Protein AF-A0A2N2EA02-F1 (afdb_monomer)

Structure (mmCIF, N/CA/C/O backbone):
data_AF-A0A2N2EA02-F1
#
_entry.id   AF-A0A2N2EA02-F1
#
loop_
_atom_site.group_PDB
_atom_site.id
_atom_site.type_symbol
_atom_site.label_atom_id
_atom_site.label_alt_id
_atom_site.label_comp_id
_atom_site.label_asym_id
_atom_site.label_entity_id
_atom_site.label_seq_id
_atom_site.pdbx_PDB_ins_code
_atom_site.Cartn_x
_atom_site.Cartn_y
_atom_site.Cartn_z
_atom_site.occupancy
_atom_site.B_iso_or_equiv
_atom_site.auth_seq_id
_atom_site.auth_comp_id
_atom_site.auth_asym_id
_atom_site.auth_atom_id
_atom_site.pdbx_PDB_model_num
ATOM 1 N N . MET A 1 1 ? 30.306 40.893 -86.256 1.00 45.47 1 MET A N 1
ATOM 2 C CA . MET A 1 1 ? 29.457 40.661 -85.065 1.00 45.47 1 MET A CA 1
ATOM 3 C C . MET A 1 1 ? 28.947 39.222 -85.078 1.00 45.47 1 MET A C 1
ATOM 5 O O . MET A 1 1 ? 28.082 38.905 -85.879 1.00 45.47 1 MET A O 1
ATOM 9 N N . LYS A 1 2 ? 29.515 38.332 -84.254 1.00 40.25 2 LYS A N 1
ATOM 10 C CA . LYS A 1 2 ? 29.007 36.965 -84.037 1.00 40.25 2 LYS A CA 1
ATOM 11 C C . LYS A 1 2 ? 28.815 36.741 -82.532 1.00 40.25 2 LYS A C 1
ATOM 13 O O . LYS A 1 2 ? 29.769 36.580 -81.786 1.00 40.25 2 LYS A O 1
ATOM 18 N N . ASN A 1 3 ? 27.547 36.831 -82.144 1.00 41.41 3 ASN A N 1
ATOM 19 C CA . ASN A 1 3 ? 26.844 36.401 -80.934 1.00 41.41 3 ASN A CA 1
ATOM 20 C C . ASN A 1 3 ? 27.638 35.735 -79.790 1.00 41.41 3 ASN A C 1
ATOM 22 O O . ASN A 1 3 ? 27.884 34.530 -79.789 1.00 41.41 3 ASN A O 1
ATOM 26 N N . PHE A 1 4 ? 27.832 36.502 -78.714 1.00 45.66 4 PHE A N 1
ATOM 27 C CA . PHE A 1 4 ? 28.130 36.042 -77.351 1.00 45.66 4 PHE A CA 1
ATOM 28 C C . PHE A 1 4 ? 26.835 35.577 -76.637 1.00 45.66 4 PHE A C 1
ATOM 30 O O . PHE A 1 4 ? 26.412 36.149 -75.641 1.00 45.66 4 PHE A O 1
ATOM 37 N N . VAL A 1 5 ? 26.142 34.556 -77.158 1.00 49.91 5 VAL A N 1
ATOM 38 C CA . VAL A 1 5 ? 24.868 34.062 -76.563 1.00 49.91 5 VAL A CA 1
ATOM 39 C C . VAL A 1 5 ? 25.002 32.662 -75.935 1.00 49.91 5 VAL A C 1
ATOM 41 O O . VAL A 1 5 ? 24.128 32.203 -75.204 1.00 49.91 5 VAL A O 1
ATOM 44 N N . PHE A 1 6 ? 26.144 31.987 -76.095 1.00 45.53 6 PHE A N 1
ATOM 45 C CA . PHE A 1 6 ? 26.315 30.596 -75.642 1.00 45.53 6 PHE A CA 1
ATOM 46 C C . PHE A 1 6 ? 26.719 30.396 -74.164 1.00 45.53 6 PHE A C 1
ATOM 48 O O . PHE A 1 6 ? 26.762 29.255 -73.699 1.00 45.53 6 PHE A O 1
ATOM 55 N N . SER A 1 7 ? 26.968 31.465 -73.399 1.00 51.38 7 SER A N 1
ATOM 56 C CA . SER A 1 7 ? 27.458 31.377 -72.007 1.00 51.38 7 SER A CA 1
ATOM 57 C C . SER A 1 7 ? 26.339 31.348 -70.945 1.00 51.38 7 SER A C 1
ATOM 59 O O . SER A 1 7 ? 26.391 30.573 -69.989 1.00 51.38 7 SER A O 1
ATOM 61 N N . SER A 1 8 ? 25.253 32.102 -71.151 1.00 53.22 8 SER A N 1
ATOM 62 C CA . SER A 1 8 ? 24.168 32.265 -70.163 1.00 53.22 8 SER A CA 1
ATOM 63 C C . SER A 1 8 ? 23.381 30.971 -69.892 1.00 53.22 8 SER A C 1
ATOM 65 O O . SER A 1 8 ? 23.097 30.632 -68.742 1.00 53.22 8 SER A O 1
ATOM 67 N N . ASN A 1 9 ? 23.094 30.177 -70.931 1.00 56.31 9 ASN A N 1
ATOM 68 C CA . ASN A 1 9 ? 22.285 28.959 -70.796 1.00 56.31 9 ASN A CA 1
ATOM 69 C C . ASN A 1 9 ? 23.022 27.798 -70.109 1.00 56.31 9 ASN A C 1
ATOM 71 O O . ASN A 1 9 ? 22.383 26.995 -69.429 1.00 56.31 9 ASN A O 1
ATOM 75 N N . LYS A 1 10 ? 24.352 27.696 -70.247 1.00 55.25 10 LYS A N 1
ATOM 76 C CA . LYS A 1 10 ? 25.149 26.670 -69.548 1.00 55.25 10 LYS A CA 1
ATOM 77 C C . LYS A 1 10 ? 25.294 26.999 -68.063 1.00 55.25 10 LYS A C 1
ATOM 79 O O . LYS A 1 10 ? 25.115 26.108 -67.236 1.00 55.25 10 LYS A O 1
ATOM 84 N N . ILE A 1 11 ? 25.516 28.272 -67.732 1.00 57.50 11 ILE A N 1
ATOM 85 C CA . ILE A 1 11 ? 25.584 28.759 -66.349 1.00 57.50 11 ILE A CA 1
ATOM 86 C C . ILE A 1 11 ? 24.215 28.603 -65.665 1.00 57.50 11 ILE A C 1
ATOM 88 O O . ILE A 1 11 ? 24.139 27.982 -64.607 1.00 57.50 11 ILE A O 1
ATOM 92 N N . LYS A 1 12 ? 23.110 29.025 -66.303 1.00 59.06 12 LYS A N 1
ATOM 93 C CA . LYS A 1 12 ? 21.744 28.794 -65.787 1.00 59.06 12 LYS A CA 1
ATOM 94 C C . LYS A 1 12 ? 21.422 27.309 -65.597 1.00 59.06 12 LYS A C 1
ATOM 96 O O . LYS A 1 12 ? 20.859 26.944 -64.571 1.00 59.06 12 LYS A O 1
ATOM 101 N N . LYS A 1 13 ? 21.811 26.429 -66.532 1.00 62.00 13 LYS A N 1
ATOM 102 C CA . LYS A 1 13 ? 21.649 24.969 -66.373 1.00 62.00 13 LYS A CA 1
ATOM 103 C C . LYS A 1 13 ? 22.483 24.412 -65.217 1.00 62.00 13 LYS A C 1
ATOM 105 O O . LYS A 1 13 ? 22.006 23.522 -64.523 1.00 62.00 13 LYS A O 1
ATOM 110 N N . PHE A 1 14 ? 23.692 24.924 -64.989 1.00 59.97 14 PHE A N 1
ATOM 111 C CA . PHE A 1 14 ? 24.546 24.514 -63.871 1.00 59.97 14 PHE A CA 1
ATOM 112 C C . PHE A 1 14 ? 23.974 24.959 -62.516 1.00 59.97 14 PHE A C 1
ATOM 114 O O . PHE A 1 14 ? 23.879 24.142 -61.601 1.00 59.97 14 PHE A O 1
ATOM 121 N N . PHE A 1 15 ? 23.503 26.206 -62.407 1.00 61.19 15 PHE A N 1
ATOM 122 C CA . PHE A 1 15 ? 22.811 26.699 -61.212 1.00 61.19 15 PHE A CA 1
ATOM 123 C C . PHE A 1 15 ? 21.480 25.975 -60.970 1.00 61.19 15 PHE A C 1
ATOM 125 O O . PHE A 1 15 ? 21.205 25.603 -59.834 1.00 61.19 15 PHE A O 1
ATOM 132 N N . ASN A 1 16 ? 20.699 25.674 -62.015 1.00 71.50 16 ASN A N 1
ATOM 133 C CA . ASN A 1 16 ? 19.487 24.860 -61.883 1.00 71.50 16 ASN A CA 1
ATOM 134 C C . ASN A 1 16 ? 19.800 23.424 -61.446 1.00 71.50 16 ASN A C 1
ATOM 136 O O . ASN A 1 16 ? 19.112 22.909 -60.576 1.00 71.50 16 ASN A O 1
ATOM 140 N N . LYS A 1 17 ? 20.855 22.786 -61.973 1.00 73.25 17 LYS A N 1
ATOM 141 C CA . LYS A 1 17 ? 21.279 21.446 -61.528 1.00 73.25 17 LYS A CA 1
ATOM 142 C C . LYS A 1 17 ? 21.733 21.439 -60.068 1.00 73.25 17 LYS A C 1
ATOM 144 O O . LYS A 1 17 ? 21.299 20.572 -59.319 1.00 73.25 17 LYS A O 1
ATOM 149 N N . LYS A 1 18 ? 22.545 22.415 -59.642 1.00 76.94 18 LYS A N 1
ATOM 150 C CA . LYS A 1 18 ? 22.934 22.569 -58.229 1.00 76.94 18 LYS A CA 1
ATOM 151 C C . LYS A 1 18 ? 21.726 22.833 -57.331 1.00 76.94 18 LYS A C 1
ATOM 153 O O . LYS A 1 18 ? 21.627 22.234 -56.270 1.00 76.94 18 LYS A O 1
ATOM 158 N N . ARG A 1 19 ? 20.784 23.673 -57.767 1.00 78.81 19 ARG A N 1
ATOM 159 C CA . ARG A 1 19 ? 19.548 23.958 -57.026 1.00 78.81 19 ARG A CA 1
ATOM 160 C C . ARG A 1 19 ? 18.662 22.718 -56.895 1.00 78.81 19 ARG A C 1
ATOM 162 O O . ARG A 1 19 ? 18.184 22.451 -55.803 1.00 78.81 19 ARG A O 1
ATOM 169 N N . ILE A 1 20 ? 18.492 21.941 -57.967 1.00 83.25 20 ILE A N 1
ATOM 170 C CA . ILE A 1 20 ? 17.757 20.666 -57.944 1.00 83.25 20 ILE A CA 1
ATOM 171 C C . ILE A 1 20 ? 18.446 19.668 -57.010 1.00 83.25 20 ILE A C 1
ATOM 173 O O . ILE A 1 20 ? 17.773 19.018 -56.219 1.00 83.25 20 ILE A O 1
ATOM 177 N N . PHE A 1 21 ? 19.776 19.576 -57.053 1.00 85.81 21 PHE A N 1
ATOM 178 C CA . PHE A 1 21 ? 20.545 18.697 -56.175 1.00 85.81 21 PHE A CA 1
ATOM 179 C C . PHE A 1 21 ? 20.395 19.081 -54.696 1.00 85.81 21 PHE A C 1
ATOM 181 O O . PHE A 1 21 ? 20.073 18.227 -53.876 1.00 85.81 21 PHE A O 1
ATOM 188 N N . ILE A 1 22 ? 20.535 20.370 -54.365 1.00 84.69 22 ILE A N 1
ATOM 189 C CA . ILE A 1 22 ? 20.329 20.881 -53.002 1.00 84.69 22 ILE A CA 1
ATOM 190 C C . ILE A 1 22 ? 18.894 20.611 -52.545 1.00 84.69 22 ILE A C 1
ATOM 192 O O . ILE A 1 22 ? 18.706 20.081 -51.457 1.00 84.69 22 ILE A O 1
ATOM 196 N N . LEU A 1 23 ? 17.883 20.902 -53.371 1.00 85.12 23 LEU A N 1
ATOM 197 C CA . LEU A 1 23 ? 16.479 20.626 -53.041 1.00 85.12 23 LEU A CA 1
ATOM 198 C C . LEU A 1 23 ? 16.213 19.130 -52.834 1.00 85.12 23 LEU A C 1
ATOM 200 O O . LEU A 1 23 ? 15.493 18.769 -51.909 1.00 85.12 23 LEU A O 1
ATOM 204 N N . SER A 1 24 ? 16.828 18.265 -53.642 1.00 86.19 24 SER A N 1
ATOM 205 C CA . SER A 1 24 ? 16.688 16.809 -53.517 1.00 86.19 24 SER A CA 1
ATOM 206 C C . SER A 1 24 ? 17.298 16.300 -52.211 1.00 86.19 24 SER A C 1
ATOM 208 O O . SER A 1 24 ? 16.654 15.535 -51.502 1.00 86.19 24 SER A O 1
ATOM 210 N N . ILE A 1 25 ? 18.495 16.775 -51.845 1.00 89.44 25 ILE A N 1
ATOM 211 C CA . ILE A 1 25 ? 19.121 16.450 -50.554 1.00 89.44 25 ILE A CA 1
ATOM 212 C C . ILE A 1 25 ? 18.277 16.989 -49.400 1.00 89.44 25 ILE A C 1
ATOM 214 O O . ILE A 1 25 ? 18.002 16.258 -48.460 1.00 89.44 25 ILE A O 1
ATOM 218 N N . SER A 1 26 ? 17.816 18.239 -49.486 1.00 88.19 26 SER A N 1
ATOM 219 C CA . SER A 1 26 ? 16.973 18.860 -48.454 1.00 88.19 26 SER A CA 1
ATOM 220 C C . SER A 1 26 ? 15.697 18.050 -48.226 1.00 88.19 26 SER A C 1
ATOM 222 O O . SER A 1 26 ? 15.338 17.753 -47.090 1.00 88.19 26 SER A O 1
ATOM 224 N N . SER A 1 27 ? 15.031 17.655 -49.314 1.00 89.81 27 SER A N 1
ATOM 225 C CA . SER A 1 27 ? 13.816 16.846 -49.273 1.00 89.81 27 SER A CA 1
ATOM 226 C C . SER A 1 27 ? 14.079 15.452 -48.710 1.00 89.81 27 SER A C 1
ATOM 228 O O . SER A 1 27 ? 13.274 14.981 -47.912 1.00 89.81 27 SER A O 1
ATOM 230 N N . LEU A 1 28 ? 15.196 14.812 -49.074 1.00 92.56 28 LEU A N 1
ATOM 231 C CA . LEU A 1 28 ? 15.590 13.519 -48.515 1.00 92.56 28 LEU A CA 1
ATOM 232 C C . LEU A 1 28 ? 15.858 13.626 -47.010 1.00 92.56 28 LEU A C 1
ATOM 234 O O . LEU A 1 28 ? 15.385 12.789 -46.249 1.00 92.56 28 LEU A O 1
ATOM 238 N N . THR A 1 29 ? 16.555 14.672 -46.565 1.00 90.75 29 THR A N 1
ATOM 239 C CA . THR A 1 29 ? 16.813 14.919 -45.141 1.00 90.75 29 THR A CA 1
ATOM 240 C C . THR A 1 29 ? 15.512 15.131 -44.372 1.00 90.75 29 THR A C 1
ATOM 242 O O . THR A 1 29 ? 15.318 14.509 -43.333 1.00 90.75 29 THR A O 1
ATOM 245 N N . ILE A 1 30 ? 14.587 15.946 -44.891 1.00 90.62 30 ILE A N 1
ATOM 246 C CA . ILE A 1 30 ? 13.267 16.147 -44.272 1.00 90.62 30 ILE A CA 1
ATOM 247 C C . ILE A 1 30 ? 12.495 14.825 -44.216 1.00 90.62 30 ILE A C 1
ATOM 249 O O . ILE A 1 30 ? 11.923 14.498 -43.180 1.00 90.62 30 ILE A O 1
ATOM 253 N N . PHE A 1 31 ? 12.513 14.035 -45.293 1.00 89.69 31 PHE A N 1
ATOM 254 C CA . PHE A 1 31 ? 11.859 12.729 -45.324 1.00 89.69 31 PHE A CA 1
ATOM 255 C C . PHE A 1 31 ? 12.450 11.766 -44.288 1.00 89.69 31 PHE A C 1
ATOM 257 O O . PHE A 1 31 ? 11.701 11.117 -43.563 1.00 89.69 31 PHE A O 1
ATOM 264 N N . LEU A 1 32 ? 13.779 11.718 -44.159 1.00 88.81 32 LEU A N 1
ATOM 265 C CA . LEU A 1 32 ? 14.452 10.926 -43.132 1.00 88.81 32 LEU A CA 1
ATOM 266 C C . LEU A 1 32 ? 14.069 11.396 -41.728 1.00 88.81 32 LEU A C 1
ATOM 268 O O . LEU A 1 32 ? 13.763 10.560 -40.888 1.00 88.81 32 LEU A O 1
ATOM 272 N N . ILE A 1 33 ? 14.013 12.706 -41.475 1.00 87.12 33 ILE A N 1
ATOM 273 C CA . ILE A 1 33 ? 13.576 13.250 -40.181 1.00 87.12 33 ILE A CA 1
ATOM 274 C C . ILE A 1 33 ? 12.133 12.829 -39.877 1.00 87.12 33 ILE A C 1
ATOM 276 O O . ILE A 1 33 ? 11.865 12.326 -38.788 1.00 87.12 33 ILE A O 1
ATOM 280 N N . ILE A 1 34 ? 11.211 12.968 -40.835 1.00 85.25 34 ILE A N 1
ATOM 281 C CA . ILE A 1 34 ? 9.812 12.543 -40.672 1.00 85.25 34 ILE A CA 1
ATOM 282 C C . ILE A 1 34 ? 9.734 11.036 -40.414 1.00 85.25 34 ILE A C 1
ATOM 284 O O . ILE A 1 34 ? 8.982 10.607 -39.538 1.00 85.25 34 ILE A O 1
ATOM 288 N N . PHE A 1 35 ? 10.525 10.234 -41.131 1.00 85.31 35 PHE A N 1
ATOM 289 C CA . PHE A 1 35 ? 10.608 8.793 -40.918 1.00 85.31 35 PHE A CA 1
ATOM 290 C C . PHE A 1 35 ? 11.125 8.466 -39.514 1.00 85.31 35 PHE A C 1
ATOM 292 O O . PHE A 1 35 ? 10.494 7.686 -38.809 1.00 85.31 35 PHE A O 1
ATOM 299 N N . PHE A 1 36 ? 12.206 9.107 -39.063 1.00 82.00 36 PHE A N 1
ATOM 300 C CA . PHE A 1 36 ? 12.753 8.924 -37.718 1.00 82.00 36 PHE A CA 1
ATOM 301 C C . PHE A 1 36 ? 11.741 9.302 -36.636 1.00 82.00 36 PHE A C 1
ATOM 303 O O . PHE A 1 36 ? 11.513 8.515 -35.720 1.00 82.00 36 PHE A O 1
ATOM 310 N N . ILE A 1 37 ? 11.072 10.450 -36.764 1.00 79.75 37 ILE A N 1
ATOM 311 C CA . ILE A 1 37 ? 10.036 10.880 -35.817 1.00 79.75 37 ILE A CA 1
ATOM 312 C C . ILE A 1 37 ? 8.874 9.882 -35.816 1.00 79.75 37 ILE A C 1
ATOM 314 O O . ILE A 1 37 ? 8.456 9.421 -34.757 1.00 79.75 37 ILE A O 1
ATOM 318 N N . SER A 1 38 ? 8.389 9.479 -36.990 1.00 75.50 38 SER A N 1
ATOM 319 C CA . SER A 1 38 ? 7.287 8.515 -37.117 1.00 75.50 38 SER A CA 1
ATOM 320 C C . SER A 1 38 ? 7.670 7.120 -36.619 1.00 75.50 38 SER A C 1
ATOM 322 O O . SER A 1 38 ? 6.816 6.364 -36.162 1.00 75.50 38 SER A O 1
ATOM 324 N N . SER A 1 39 ? 8.951 6.769 -36.675 1.00 76.81 39 SER A N 1
ATOM 325 C CA . SER A 1 39 ? 9.470 5.486 -36.219 1.00 76.81 39 SER A CA 1
ATOM 326 C C . SER A 1 39 ? 9.740 5.463 -34.712 1.00 76.81 39 SER A C 1
ATOM 328 O O . SER A 1 39 ? 9.477 4.458 -34.061 1.00 76.81 39 SER A O 1
ATOM 330 N N . ILE A 1 40 ? 10.168 6.578 -34.115 1.00 73.12 40 ILE A N 1
ATOM 331 C CA . ILE A 1 40 ? 10.393 6.684 -32.665 1.00 73.12 40 ILE A CA 1
ATOM 332 C C . ILE A 1 40 ? 9.097 7.002 -31.917 1.00 73.12 40 ILE A C 1
ATOM 334 O O . ILE A 1 40 ? 8.879 6.446 -30.843 1.00 73.12 40 ILE A O 1
ATOM 338 N N . TYR A 1 41 ? 8.184 7.795 -32.488 1.00 67.81 41 TYR A N 1
ATOM 339 C CA . TYR A 1 41 ? 6.968 8.292 -31.817 1.00 67.81 41 TYR A CA 1
ATOM 340 C C . TYR A 1 41 ? 5.640 7.862 -32.467 1.00 67.81 41 TYR A C 1
ATOM 342 O O . TYR A 1 41 ? 4.595 7.995 -31.840 1.00 67.81 41 TYR A O 1
ATOM 350 N N . GLY A 1 42 ? 5.658 7.304 -33.681 1.00 65.31 42 GLY A N 1
ATOM 351 C CA . GLY A 1 42 ? 4.462 6.832 -34.394 1.00 65.31 42 GLY A CA 1
ATOM 352 C C . GLY A 1 42 ? 4.314 5.306 -34.454 1.00 65.31 42 GLY A C 1
ATOM 353 O O . GLY A 1 42 ? 4.991 4.553 -33.749 1.00 65.31 42 GLY A O 1
ATOM 354 N N . SER A 1 43 ? 3.412 4.830 -35.316 1.00 70.12 43 SER A N 1
ATOM 355 C CA . SER A 1 43 ? 3.091 3.402 -35.495 1.00 70.12 43 SER A CA 1
ATOM 356 C C . SER A 1 43 ? 4.235 2.572 -36.094 1.00 70.12 43 SER A C 1
ATOM 358 O O . SER A 1 43 ? 4.234 1.346 -35.987 1.00 70.12 43 SER A O 1
ATOM 360 N N . LEU A 1 44 ? 5.239 3.231 -36.683 1.00 68.00 44 LEU A N 1
ATOM 361 C CA . LEU A 1 44 ? 6.378 2.592 -37.344 1.00 68.00 44 LEU A CA 1
ATOM 362 C C . LEU A 1 44 ? 7.458 2.096 -36.365 1.00 68.00 44 LEU A C 1
ATOM 364 O O . LEU A 1 44 ? 8.477 1.567 -36.807 1.00 68.00 44 LEU A O 1
ATOM 368 N N . CYS A 1 45 ? 7.253 2.207 -35.047 1.00 68.19 45 CYS A N 1
ATOM 369 C CA . CYS A 1 45 ? 8.194 1.670 -34.054 1.00 68.19 45 CYS A CA 1
ATOM 370 C C . CYS A 1 45 ? 8.342 0.147 -34.111 1.00 68.19 45 CYS A C 1
ATOM 372 O O . CYS A 1 45 ? 9.384 -0.388 -33.738 1.00 68.19 45 CYS A O 1
ATOM 374 N N . LYS A 1 46 ? 7.331 -0.552 -34.641 1.00 71.25 46 LYS A N 1
ATOM 375 C CA . LYS A 1 46 ? 7.353 -2.007 -34.831 1.00 71.25 46 LYS A CA 1
ATOM 376 C C . LYS A 1 46 ? 8.390 -2.467 -35.864 1.00 71.25 46 LYS A C 1
ATOM 378 O O . LYS A 1 46 ? 8.697 -3.650 -35.912 1.00 71.25 46 LYS A O 1
ATOM 383 N N . ILE A 1 47 ? 8.949 -1.562 -36.671 1.00 76.75 47 ILE A N 1
ATOM 384 C CA . ILE A 1 47 ? 9.972 -1.897 -37.675 1.00 76.75 47 ILE A CA 1
ATOM 385 C C . ILE A 1 47 ? 11.344 -2.135 -37.024 1.00 76.75 47 ILE A C 1
ATOM 387 O O . ILE A 1 47 ? 12.179 -2.841 -37.586 1.00 76.75 47 ILE A O 1
ATOM 391 N N . TRP A 1 48 ? 11.588 -1.585 -35.831 1.00 77.44 48 TRP A N 1
ATOM 392 C CA . TRP A 1 48 ? 12.883 -1.726 -35.173 1.00 77.44 48 TRP A CA 1
ATOM 393 C C . TRP A 1 48 ? 13.128 -3.143 -34.633 1.00 77.44 48 TRP A C 1
ATOM 395 O O . TRP A 1 48 ? 12.180 -3.799 -34.179 1.00 77.44 48 TRP A O 1
ATOM 405 N N . PRO A 1 49 ? 14.406 -3.581 -34.601 1.00 79.31 49 PRO A N 1
ATOM 406 C CA . PRO A 1 49 ? 14.835 -4.758 -33.858 1.00 79.31 49 PRO A CA 1
ATOM 407 C C . PRO A 1 49 ? 14.411 -4.685 -32.391 1.00 79.31 49 PRO A C 1
ATOM 409 O O . PRO A 1 49 ? 14.345 -3.603 -31.802 1.00 79.31 49 PRO A O 1
ATOM 412 N N . GLN A 1 50 ? 14.194 -5.852 -31.793 1.00 77.94 50 GLN A N 1
ATOM 413 C CA . GLN A 1 50 ? 13.591 -6.016 -30.468 1.00 77.94 50 GLN A CA 1
ATOM 414 C C . GLN A 1 50 ? 14.279 -5.177 -29.371 1.00 77.94 50 GLN A C 1
ATOM 416 O O . GLN A 1 50 ? 13.615 -4.431 -28.659 1.00 77.94 50 GLN A O 1
ATOM 421 N N . ASN A 1 51 ? 15.616 -5.166 -29.340 1.00 78.12 51 ASN A N 1
ATOM 422 C CA . ASN A 1 51 ? 16.408 -4.370 -28.389 1.00 78.12 51 ASN A CA 1
ATOM 423 C C . ASN A 1 51 ? 16.206 -2.850 -28.509 1.00 78.12 51 ASN A C 1
ATOM 425 O O . ASN A 1 51 ? 16.290 -2.124 -27.525 1.00 78.12 51 ASN A O 1
ATOM 429 N N . ILE A 1 52 ? 15.996 -2.337 -29.723 1.00 80.88 52 ILE A N 1
ATOM 430 C CA . ILE A 1 52 ? 15.747 -0.903 -29.934 1.00 80.88 52 ILE A CA 1
ATOM 431 C C . ILE A 1 52 ? 14.294 -0.589 -29.573 1.00 80.88 52 ILE A C 1
ATOM 433 O O . ILE A 1 52 ? 14.005 0.463 -29.004 1.00 80.88 52 ILE A O 1
ATOM 437 N N . ARG A 1 53 ? 13.383 -1.525 -29.856 1.00 84.25 53 ARG A N 1
ATOM 438 C CA . ARG A 1 53 ? 11.968 -1.394 -29.525 1.00 84.25 53 ARG A CA 1
ATOM 439 C C . ARG A 1 53 ? 11.733 -1.292 -28.020 1.00 84.25 53 ARG A C 1
ATOM 441 O O . ARG A 1 53 ? 10.968 -0.417 -27.630 1.00 84.25 53 ARG A O 1
ATOM 448 N N . SER A 1 54 ? 12.408 -2.092 -27.193 1.00 84.81 54 SER A N 1
ATOM 449 C CA . SER A 1 54 ? 12.280 -2.016 -25.729 1.00 84.81 54 SER A CA 1
ATOM 450 C C . SER A 1 54 ? 12.764 -0.671 -25.177 1.00 84.81 54 SER A C 1
ATOM 452 O O . SER A 1 54 ? 12.071 -0.047 -24.381 1.00 84.81 54 SER A O 1
ATOM 454 N N . ILE A 1 55 ? 13.880 -0.137 -25.682 1.00 86.94 55 ILE A N 1
ATOM 455 C CA . ILE A 1 55 ? 14.374 1.197 -25.294 1.00 86.94 55 ILE A CA 1
ATOM 456 C C . ILE A 1 55 ? 13.388 2.304 -25.712 1.00 86.94 55 ILE A C 1
ATOM 458 O O . ILE A 1 55 ? 13.149 3.247 -24.952 1.00 86.94 55 ILE A O 1
ATOM 462 N N . ILE A 1 56 ? 12.797 2.204 -26.909 1.00 86.00 56 ILE A N 1
ATOM 463 C CA . ILE A 1 56 ? 11.745 3.129 -27.359 1.00 86.00 56 ILE A CA 1
ATOM 464 C C . ILE A 1 56 ? 10.501 2.994 -26.470 1.00 86.00 56 ILE A C 1
ATOM 466 O O . ILE A 1 56 ? 9.934 4.014 -26.080 1.00 86.00 56 ILE A O 1
ATOM 470 N N . ALA A 1 57 ? 10.096 1.769 -26.125 1.00 89.38 57 ALA A N 1
ATOM 471 C CA . ALA A 1 57 ? 8.963 1.497 -25.248 1.00 89.38 57 ALA A CA 1
ATOM 472 C C . ALA A 1 57 ? 9.172 2.111 -23.857 1.00 89.38 57 ALA A C 1
ATOM 474 O O . ALA A 1 57 ? 8.283 2.817 -23.393 1.00 89.38 57 ALA A O 1
ATOM 475 N N . MET A 1 58 ? 10.363 1.976 -23.259 1.00 91.88 58 MET A N 1
ATOM 476 C CA . MET A 1 58 ? 10.712 2.646 -21.997 1.00 91.88 58 MET A CA 1
ATOM 477 C C . MET A 1 58 ? 10.537 4.162 -22.085 1.00 91.88 58 MET A C 1
ATOM 479 O O . MET A 1 58 ? 9.876 4.762 -21.247 1.00 91.88 58 MET A O 1
ATOM 483 N N . ASN A 1 59 ? 11.093 4.795 -23.124 1.00 89.81 59 ASN A N 1
ATOM 484 C CA . ASN A 1 59 ? 10.977 6.245 -23.291 1.00 89.81 59 ASN A CA 1
ATOM 485 C C . ASN A 1 59 ? 9.520 6.686 -23.481 1.00 89.81 59 ASN A C 1
ATOM 487 O O . ASN A 1 59 ? 9.114 7.726 -22.969 1.00 89.81 59 ASN A O 1
ATOM 491 N N . ARG A 1 60 ? 8.725 5.915 -24.230 1.00 89.12 60 ARG A N 1
ATOM 492 C CA . ARG A 1 60 ? 7.304 6.214 -24.441 1.00 89.12 60 ARG A CA 1
ATOM 493 C C . ARG A 1 60 ? 6.479 6.011 -23.178 1.00 89.12 60 ARG A C 1
ATOM 495 O O . ARG A 1 60 ? 5.573 6.806 -22.946 1.00 89.12 60 ARG A O 1
ATOM 502 N N . LEU A 1 61 ? 6.798 4.995 -22.381 1.00 92.44 61 LEU A N 1
ATOM 503 C CA . LEU A 1 61 ? 6.162 4.758 -21.092 1.00 92.44 61 LEU A CA 1
ATOM 504 C C . LEU A 1 61 ? 6.466 5.909 -20.127 1.00 92.44 61 LEU A C 1
ATOM 506 O O . LEU A 1 61 ? 5.526 6.517 -19.621 1.00 92.44 61 LEU A O 1
ATOM 510 N N . ALA A 1 62 ? 7.737 6.304 -20.000 1.00 91.88 62 ALA A N 1
ATOM 511 C CA . ALA A 1 62 ? 8.152 7.458 -19.202 1.00 91.88 62 ALA A CA 1
ATOM 512 C C . ALA A 1 62 ? 7.415 8.742 -19.628 1.00 91.88 62 ALA A C 1
ATOM 514 O O . ALA A 1 62 ? 6.742 9.376 -18.820 1.00 91.88 62 ALA A O 1
ATOM 515 N N . ILE A 1 63 ? 7.429 9.078 -20.927 1.00 90.06 63 ILE A N 1
ATOM 516 C CA . ILE A 1 63 ? 6.699 10.243 -21.461 1.00 90.06 63 ILE A CA 1
ATOM 517 C C . ILE A 1 63 ? 5.198 10.144 -21.173 1.00 90.06 63 ILE A C 1
ATOM 519 O O . ILE A 1 63 ? 4.563 11.159 -20.883 1.00 90.06 63 ILE A O 1
ATOM 523 N N . SER A 1 64 ? 4.612 8.952 -21.295 1.00 88.88 64 SER A N 1
ATOM 524 C CA . SER A 1 64 ? 3.190 8.764 -21.029 1.00 88.88 64 SER A CA 1
ATOM 525 C C . SER A 1 64 ? 2.854 9.041 -19.571 1.00 88.88 64 SER A C 1
ATOM 527 O O . SER A 1 64 ? 1.829 9.667 -19.329 1.00 88.88 64 SER A O 1
ATOM 529 N N . ILE A 1 65 ? 3.699 8.614 -18.636 1.00 90.00 65 ILE A N 1
ATOM 530 C CA . ILE A 1 65 ? 3.509 8.836 -17.200 1.00 90.00 65 ILE A CA 1
ATOM 531 C C . ILE A 1 65 ? 3.695 10.306 -16.848 1.00 90.00 65 ILE A C 1
ATOM 533 O O . ILE A 1 65 ? 2.867 10.872 -16.141 1.00 90.00 65 ILE A O 1
ATOM 537 N N . TYR A 1 66 ? 4.713 10.959 -17.416 1.00 88.56 66 TYR A N 1
ATOM 538 C CA . TYR A 1 66 ? 4.936 12.390 -17.202 1.00 88.56 66 TYR A CA 1
ATOM 539 C C . TYR A 1 66 ? 3.758 13.240 -17.687 1.00 88.56 66 TYR A C 1
ATOM 541 O O . TYR A 1 66 ? 3.431 14.257 -17.082 1.00 88.56 66 TYR A O 1
ATOM 549 N N . LYS A 1 67 ? 3.136 12.850 -18.807 1.00 86.25 67 LYS A N 1
ATOM 550 C CA . LYS A 1 67 ? 2.021 13.596 -19.404 1.00 86.25 67 LYS A CA 1
ATOM 551 C C . LYS A 1 67 ? 0.673 13.260 -18.785 1.00 86.25 67 LYS A C 1
ATOM 553 O O . LYS A 1 67 ? -0.180 14.138 -18.706 1.00 86.25 67 LYS A O 1
ATOM 558 N N . ASN A 1 68 ? 0.453 11.997 -18.439 1.00 83.06 68 ASN A N 1
ATOM 559 C CA . ASN A 1 68 ? -0.816 11.529 -17.911 1.00 83.06 68 ASN A CA 1
ATOM 560 C C . ASN A 1 68 ? -0.589 10.443 -16.844 1.00 83.06 68 ASN A C 1
ATOM 562 O O . ASN A 1 68 ? -0.597 9.252 -17.174 1.00 83.06 68 ASN A O 1
ATOM 566 N N . PRO A 1 69 ? -0.386 10.841 -15.576 1.00 72.50 69 PRO A N 1
ATOM 567 C CA . PRO A 1 69 ? -0.117 9.902 -14.492 1.00 72.50 69 PRO A CA 1
ATOM 568 C C . PRO A 1 69 ? -1.336 9.034 -14.148 1.00 72.50 69 PRO A C 1
ATOM 570 O O . PRO A 1 69 ? -1.169 7.899 -13.713 1.00 72.50 69 PRO A O 1
ATOM 573 N N . VAL A 1 70 ? -2.562 9.523 -14.385 1.00 74.50 70 VAL A N 1
ATOM 574 C CA . VAL A 1 70 ? -3.806 8.762 -14.180 1.00 74.50 70 VAL A CA 1
ATOM 575 C C . VAL A 1 70 ? -4.401 8.418 -15.536 1.00 74.50 70 VAL A C 1
ATOM 577 O O . VAL A 1 70 ? -5.257 9.107 -16.089 1.00 74.50 70 VAL A O 1
ATOM 580 N N . CYS A 1 71 ? -3.894 7.332 -16.095 1.00 77.12 71 CYS A N 1
ATOM 581 C CA . CYS A 1 71 ? -4.173 6.952 -17.461 1.00 77.12 71 CYS A CA 1
ATOM 582 C C . CYS A 1 71 ? -5.311 5.918 -17.538 1.00 77.12 71 CYS A C 1
ATOM 584 O O . CYS A 1 71 ? -5.206 4.822 -16.993 1.00 77.12 71 CYS A O 1
ATOM 586 N N . ARG A 1 72 ? -6.412 6.277 -18.214 1.00 78.31 72 ARG A N 1
ATOM 587 C CA . ARG A 1 72 ? -7.593 5.423 -18.444 1.00 78.31 72 ARG A CA 1
ATOM 588 C C . ARG A 1 72 ? -7.787 5.137 -19.941 1.00 78.31 72 ARG A C 1
ATOM 590 O O . ARG A 1 72 ? -7.244 5.839 -20.798 1.00 78.31 72 ARG A O 1
ATOM 597 N N . ASP A 1 73 ? -8.548 4.091 -20.251 1.00 84.56 73 ASP A N 1
ATOM 598 C CA . ASP A 1 73 ? -8.953 3.704 -21.609 1.00 84.56 73 ASP A CA 1
ATOM 599 C C . ASP A 1 73 ? -7.779 3.491 -22.586 1.00 84.56 73 ASP A C 1
ATOM 601 O O . ASP A 1 73 ? -6.921 2.635 -22.381 1.00 84.56 73 ASP A O 1
ATOM 605 N N . VAL A 1 74 ? -7.725 4.251 -23.686 1.00 82.31 74 VAL A N 1
ATOM 606 C CA . VAL A 1 74 ? -6.766 4.046 -24.783 1.00 82.31 74 VAL A CA 1
ATOM 607 C C . VAL A 1 74 ? -5.323 4.189 -24.316 1.00 82.31 74 VAL A C 1
ATOM 609 O O . VAL A 1 74 ? -4.464 3.411 -24.735 1.00 82.31 74 VAL A O 1
ATOM 612 N N . CYS A 1 75 ? -5.036 5.169 -23.457 1.00 84.06 75 CYS A N 1
ATOM 613 C CA . CYS A 1 75 ? -3.668 5.363 -22.999 1.00 84.06 75 CYS A CA 1
ATOM 614 C C . CYS A 1 75 ? -3.231 4.194 -22.095 1.00 84.06 75 CYS A C 1
ATOM 616 O O . CYS A 1 75 ? -2.064 3.809 -22.138 1.00 84.06 75 CYS A O 1
ATOM 618 N N . PHE A 1 76 ? -4.157 3.584 -21.338 1.00 87.50 76 PHE A N 1
ATOM 619 C CA . PHE A 1 76 ? -3.854 2.459 -20.451 1.00 87.50 76 PHE A CA 1
ATOM 620 C C . PHE A 1 76 ? -3.370 1.258 -21.268 1.00 87.50 76 PHE A C 1
ATOM 622 O O . PHE A 1 76 ? -2.303 0.708 -21.001 1.00 87.50 76 PHE A O 1
ATOM 629 N N . TYR A 1 77 ? -4.082 0.918 -22.347 1.00 86.69 77 TYR A N 1
ATOM 630 C CA . TYR A 1 77 ? -3.664 -0.159 -23.250 1.00 86.69 77 TYR A CA 1
ATOM 631 C C . TYR A 1 77 ? -2.334 0.136 -23.956 1.00 86.69 77 TYR A C 1
ATOM 633 O O . TYR A 1 77 ? -1.557 -0.781 -24.221 1.00 86.69 77 TYR A O 1
ATOM 641 N N . GLN A 1 78 ? -2.039 1.408 -24.247 1.00 87.00 78 GLN A N 1
ATOM 642 C CA . GLN A 1 78 ? -0.733 1.795 -24.787 1.00 87.00 78 GLN A CA 1
ATOM 643 C C . GLN A 1 78 ? 0.383 1.577 -23.766 1.00 87.00 78 GLN A C 1
ATOM 645 O O . GLN A 1 78 ? 1.401 0.980 -24.112 1.00 87.00 78 GLN A O 1
ATOM 650 N N . GLN A 1 79 ? 0.189 2.027 -22.523 1.00 89.44 79 GLN A N 1
ATOM 651 C CA . GLN A 1 79 ? 1.147 1.808 -21.440 1.00 89.44 79 GLN A CA 1
ATOM 652 C C . GLN A 1 79 ? 1.377 0.316 -21.206 1.00 89.44 79 GLN A C 1
ATOM 654 O O . GLN A 1 79 ? 2.527 -0.109 -21.152 1.00 89.44 79 GLN A O 1
ATOM 659 N N . LEU A 1 80 ? 0.312 -0.487 -21.175 1.00 90.12 80 LEU A N 1
ATOM 660 C CA . LEU A 1 80 ? 0.399 -1.941 -21.045 1.00 90.12 80 LEU A CA 1
ATOM 661 C C . LEU A 1 80 ? 1.234 -2.569 -22.171 1.00 90.12 80 LEU A C 1
ATOM 663 O O . LEU A 1 80 ? 2.122 -3.376 -21.907 1.00 90.12 80 LEU A O 1
ATOM 667 N N . GLY A 1 81 ? 1.005 -2.157 -23.421 1.00 88.62 81 GLY A N 1
ATOM 668 C CA . GLY A 1 81 ? 1.806 -2.617 -24.556 1.00 88.62 81 GLY A CA 1
ATOM 669 C C . GLY A 1 81 ? 3.286 -2.230 -24.442 1.00 88.62 81 GLY A C 1
ATOM 670 O O . GLY A 1 81 ? 4.154 -3.008 -24.833 1.00 88.62 81 GLY A O 1
ATOM 671 N N . TYR A 1 82 ? 3.596 -1.055 -23.880 1.00 91.88 82 TYR A N 1
ATOM 672 C CA . TYR A 1 82 ? 4.983 -0.670 -23.610 1.00 91.88 82 TYR A CA 1
ATOM 673 C C . TYR A 1 82 ? 5.610 -1.528 -22.514 1.00 91.88 82 TYR A C 1
ATOM 675 O O . TYR A 1 82 ? 6.722 -2.002 -22.724 1.00 91.88 82 TYR A O 1
ATOM 683 N N . LYS A 1 83 ? 4.909 -1.779 -21.400 1.00 92.88 83 LYS A N 1
ATOM 684 C CA . LYS A 1 83 ? 5.407 -2.654 -20.326 1.00 92.88 83 LYS A CA 1
ATOM 685 C C . LYS A 1 83 ? 5.738 -4.042 -20.848 1.00 92.88 83 LYS A C 1
ATOM 687 O O . LYS A 1 83 ? 6.865 -4.485 -20.686 1.00 92.88 83 LYS A O 1
ATOM 692 N N . GLN A 1 84 ? 4.822 -4.666 -21.591 1.00 91.56 84 GLN A N 1
ATOM 693 C CA . GLN A 1 84 ? 5.032 -5.998 -22.169 1.00 91.56 84 GLN A CA 1
ATOM 694 C C . GLN A 1 84 ? 6.303 -6.082 -23.027 1.00 91.56 84 GLN A C 1
ATOM 696 O O . GLN A 1 84 ? 7.059 -7.046 -22.919 1.00 91.56 84 GLN A O 1
ATOM 701 N N . GLU A 1 85 ? 6.569 -5.066 -23.854 1.00 90.25 85 GLU A N 1
ATOM 702 C CA . GLU A 1 85 ? 7.789 -5.007 -24.669 1.00 90.25 85 GLU A CA 1
ATOM 703 C C . GLU A 1 85 ? 9.058 -4.793 -23.823 1.00 90.25 85 GLU A C 1
ATOM 705 O O . GLU A 1 85 ? 10.132 -5.266 -24.200 1.00 90.25 85 GLU A O 1
ATOM 710 N N . ILE A 1 86 ? 8.966 -4.105 -22.682 1.00 92.81 86 ILE A N 1
ATOM 711 C CA . ILE A 1 86 ? 10.093 -3.931 -21.754 1.00 92.81 86 ILE A CA 1
ATOM 712 C C . ILE A 1 86 ? 10.359 -5.242 -21.004 1.00 92.81 86 ILE A C 1
ATOM 714 O O . ILE A 1 86 ? 11.475 -5.753 -21.068 1.00 92.81 86 ILE A O 1
ATOM 718 N N . THR A 1 87 ? 9.330 -5.827 -20.386 1.00 92.75 87 THR A N 1
ATOM 719 C CA . THR A 1 87 ? 9.378 -7.095 -19.640 1.00 92.75 87 THR A CA 1
ATOM 720 C C . THR A 1 87 ? 9.910 -8.240 -20.505 1.00 92.75 87 THR A C 1
ATOM 722 O O . THR A 1 87 ? 10.725 -9.038 -20.053 1.00 92.75 87 THR A O 1
ATOM 725 N N . ALA A 1 88 ? 9.523 -8.306 -21.785 1.00 89.88 88 ALA A N 1
ATOM 726 C CA . ALA A 1 88 ? 10.019 -9.319 -22.722 1.00 89.88 88 ALA A CA 1
ATOM 727 C C . ALA A 1 88 ? 11.518 -9.194 -23.065 1.00 89.88 88 ALA A C 1
ATOM 729 O O . ALA A 1 88 ? 12.069 -10.086 -23.705 1.00 89.88 88 ALA A O 1
ATOM 730 N N . ASN A 1 89 ? 12.169 -8.089 -22.692 1.00 89.75 89 ASN A N 1
ATOM 731 C CA . ASN A 1 89 ? 13.570 -7.802 -23.000 1.00 89.75 89 ASN A CA 1
ATOM 732 C C . ASN A 1 89 ? 14.361 -7.369 -21.756 1.00 89.75 89 ASN A C 1
ATOM 734 O O . ASN A 1 89 ? 15.372 -6.674 -21.897 1.00 89.75 89 ASN A O 1
ATOM 738 N N . ILE A 1 90 ? 13.909 -7.750 -20.558 1.00 91.94 90 ILE A N 1
ATOM 739 C CA . ILE A 1 90 ? 14.557 -7.360 -19.301 1.00 91.94 90 ILE A CA 1
ATOM 740 C C . ILE A 1 90 ? 15.999 -7.888 -19.200 1.00 91.94 90 ILE A C 1
ATOM 742 O O . ILE A 1 90 ? 16.876 -7.175 -18.722 1.00 91.94 90 ILE A O 1
ATOM 746 N N . ASP A 1 91 ? 16.285 -9.052 -19.797 1.00 90.75 91 ASP A N 1
ATOM 747 C CA . ASP A 1 91 ? 17.629 -9.659 -19.864 1.00 90.75 91 ASP A CA 1
ATOM 748 C C . ASP A 1 91 ? 18.630 -8.850 -20.694 1.00 90.75 91 ASP A C 1
ATOM 750 O O . ASP A 1 91 ? 19.835 -9.117 -20.712 1.00 90.75 91 ASP A O 1
ATOM 754 N N . ASN A 1 92 ? 18.162 -7.829 -21.413 1.00 91.00 92 ASN A N 1
ATOM 755 C CA . ASN A 1 92 ? 19.062 -6.871 -22.013 1.00 91.00 92 ASN A CA 1
ATOM 756 C C . ASN A 1 92 ? 19.621 -5.950 -20.925 1.00 91.00 92 ASN A C 1
ATOM 758 O O . ASN A 1 92 ? 18.930 -5.044 -20.459 1.00 91.00 92 ASN A O 1
ATOM 762 N N . LYS A 1 93 ? 20.917 -6.093 -20.621 1.00 91.88 93 LYS A N 1
ATOM 763 C CA . LYS A 1 93 ? 21.625 -5.252 -19.644 1.00 91.88 93 LYS A CA 1
ATOM 764 C C . LYS A 1 93 ? 21.312 -3.756 -19.759 1.00 91.88 93 LYS A C 1
ATOM 766 O O . LYS A 1 93 ? 21.159 -3.090 -18.749 1.00 91.88 93 LYS A O 1
ATOM 771 N N . LYS A 1 94 ? 21.193 -3.190 -20.968 1.00 91.75 94 LYS A N 1
ATOM 772 C CA . LYS A 1 94 ? 20.901 -1.750 -21.123 1.00 91.75 94 LYS A CA 1
ATOM 773 C C . LYS A 1 94 ? 19.490 -1.372 -20.673 1.00 91.75 94 LYS A C 1
ATOM 775 O O . LYS A 1 94 ? 19.296 -0.251 -20.216 1.00 91.75 94 LYS A O 1
ATOM 780 N N . VAL A 1 95 ? 18.520 -2.264 -20.864 1.00 92.00 95 VAL A N 1
ATOM 781 C CA . VAL A 1 95 ? 17.132 -2.077 -20.422 1.00 92.00 95 VAL A CA 1
ATOM 782 C C . VAL A 1 95 ? 17.081 -2.173 -18.902 1.00 92.00 95 VAL A C 1
ATOM 784 O O . VAL A 1 95 ? 16.625 -1.231 -18.258 1.00 92.00 95 VAL A O 1
ATOM 787 N N . TYR A 1 96 ? 17.641 -3.252 -18.349 1.00 94.75 96 TYR A N 1
ATOM 788 C CA . TYR A 1 96 ? 17.741 -3.478 -16.910 1.00 94.75 96 TYR A CA 1
ATOM 789 C C . TYR A 1 96 ? 18.434 -2.321 -16.180 1.00 94.75 96 TYR A C 1
ATOM 791 O O . TYR A 1 96 ? 17.827 -1.689 -15.321 1.00 94.75 96 TYR A O 1
ATOM 799 N N . GLU A 1 97 ? 19.663 -1.968 -16.574 1.00 94.88 97 GLU A N 1
ATOM 800 C CA . GLU A 1 97 ? 20.429 -0.896 -15.924 1.00 94.88 97 GLU A CA 1
ATOM 801 C C . GLU A 1 97 ? 19.690 0.438 -15.987 1.00 94.88 97 GLU A C 1
ATOM 803 O O . GLU A 1 97 ? 19.755 1.240 -15.062 1.00 94.88 97 GLU A O 1
ATOM 808 N N . LYS A 1 98 ? 18.959 0.701 -17.074 1.00 94.44 98 LYS A N 1
ATOM 809 C CA . LYS A 1 98 ? 18.182 1.931 -17.185 1.00 94.44 98 LYS A CA 1
ATOM 810 C C . LYS A 1 98 ? 16.994 1.943 -16.219 1.00 94.44 98 LYS A C 1
ATOM 812 O O . LYS A 1 98 ? 16.773 2.976 -15.600 1.00 94.44 98 LYS A O 1
ATOM 817 N N . LEU A 1 99 ? 16.262 0.835 -16.073 1.00 95.56 99 LEU A N 1
ATOM 818 C CA . LEU A 1 99 ? 15.186 0.724 -15.079 1.00 95.56 99 LEU A CA 1
ATOM 819 C C . LEU A 1 99 ? 15.738 0.858 -13.659 1.00 95.56 99 LEU A C 1
ATOM 821 O O . LEU A 1 99 ? 15.239 1.671 -12.888 1.00 95.56 99 LEU A O 1
ATOM 825 N N . LYS A 1 100 ? 16.814 0.128 -13.348 1.00 96.25 100 LYS A N 1
ATOM 826 C CA . LYS A 1 100 ? 17.481 0.176 -12.045 1.00 96.25 100 LYS A CA 1
ATOM 827 C C . LYS A 1 100 ? 17.924 1.594 -11.682 1.00 96.25 100 LYS A C 1
ATOM 829 O O . LYS A 1 100 ? 17.558 2.109 -10.629 1.00 96.25 100 LYS A O 1
ATOM 834 N N . ASN A 1 101 ? 18.644 2.256 -12.590 1.00 95.75 101 ASN A N 1
ATOM 835 C CA . ASN A 1 101 ? 19.098 3.631 -12.388 1.00 95.75 101 ASN A CA 1
ATOM 836 C C . ASN A 1 101 ? 17.930 4.614 -12.263 1.00 95.75 101 ASN A C 1
ATOM 838 O O . ASN A 1 101 ? 18.032 5.568 -11.505 1.00 95.75 101 ASN A O 1
ATOM 842 N N . THR A 1 102 ? 16.820 4.392 -12.973 1.00 95.94 102 THR A N 1
ATOM 843 C CA . THR A 1 102 ? 15.600 5.184 -12.782 1.00 95.94 102 THR A CA 1
ATOM 844 C C . THR A 1 102 ? 15.065 5.030 -11.359 1.00 95.94 102 THR A C 1
ATOM 846 O O . THR A 1 102 ? 14.830 6.042 -10.712 1.00 95.94 102 THR A O 1
ATOM 849 N N . ILE A 1 103 ? 14.898 3.803 -10.852 1.00 96.25 103 ILE A N 1
ATOM 850 C CA . ILE A 1 103 ? 14.294 3.536 -9.533 1.00 96.25 103 ILE A CA 1
ATOM 851 C C . ILE A 1 103 ? 15.069 4.233 -8.409 1.00 96.25 103 ILE A C 1
ATOM 853 O O . ILE A 1 103 ? 14.466 4.902 -7.566 1.00 96.25 103 ILE A O 1
ATOM 857 N N . PHE A 1 104 ? 16.398 4.128 -8.426 1.00 94.25 104 PHE A N 1
ATOM 858 C CA . PHE A 1 104 ? 17.257 4.669 -7.371 1.00 94.25 104 PHE A CA 1
ATOM 859 C C . PHE A 1 104 ? 17.678 6.133 -7.582 1.00 94.25 104 PHE A C 1
ATOM 861 O O . PHE A 1 104 ? 18.346 6.701 -6.722 1.00 94.25 104 PHE A O 1
ATOM 868 N N . ASN A 1 105 ? 17.284 6.773 -8.689 1.00 93.44 105 ASN A N 1
ATOM 869 C CA . ASN A 1 105 ? 17.548 8.194 -8.907 1.00 93.44 105 ASN A CA 1
ATOM 870 C C . ASN A 1 105 ? 16.443 9.065 -8.294 1.00 93.44 105 ASN A C 1
ATOM 872 O O . ASN A 1 105 ? 15.330 9.127 -8.811 1.00 93.44 105 ASN A O 1
ATOM 876 N N . GLN A 1 106 ? 16.773 9.793 -7.231 1.00 89.69 106 GLN A N 1
ATOM 877 C CA . GLN A 1 106 ? 15.827 10.653 -6.514 1.00 89.69 106 GLN A CA 1
ATOM 878 C C . GLN A 1 106 ? 15.326 11.846 -7.333 1.00 89.69 106 GLN A C 1
ATOM 880 O O . GLN A 1 106 ? 14.205 12.303 -7.129 1.00 89.69 106 GLN A O 1
ATOM 885 N N . GLU A 1 107 ? 16.135 12.335 -8.277 1.00 91.12 107 GLU A N 1
ATOM 886 C CA . GLU A 1 107 ? 15.769 13.458 -9.150 1.00 91.12 107 GLU A CA 1
ATOM 887 C C . GLU A 1 107 ? 14.754 13.055 -10.233 1.00 91.12 107 GLU A C 1
ATOM 889 O O . GLU A 1 107 ? 14.183 13.905 -10.920 1.00 91.12 107 GLU A O 1
ATOM 894 N N . GLU A 1 108 ? 14.536 11.753 -10.415 1.00 92.94 108 GLU A N 1
ATOM 895 C CA . GLU A 1 108 ? 13.618 11.216 -11.407 1.00 92.94 108 GLU A CA 1
ATOM 896 C C . GLU A 1 108 ? 12.158 11.321 -10.936 1.00 92.94 108 GLU A C 1
ATOM 898 O O . GLU A 1 108 ? 11.843 11.340 -9.746 1.00 92.94 108 GLU A O 1
ATOM 903 N N . ASN A 1 109 ? 11.219 11.373 -11.882 1.00 92.88 109 ASN A N 1
ATOM 904 C CA . ASN A 1 109 ? 9.802 11.492 -11.547 1.00 92.88 109 ASN A CA 1
ATOM 905 C C . ASN A 1 109 ? 9.302 10.273 -10.749 1.00 92.88 109 ASN A C 1
ATOM 907 O O . ASN A 1 109 ? 9.379 9.141 -11.227 1.00 92.88 109 ASN A O 1
ATOM 911 N N . LEU A 1 110 ? 8.686 10.523 -9.590 1.00 92.38 110 LEU A N 1
ATOM 912 C CA . LEU A 1 110 ? 8.126 9.499 -8.701 1.00 92.38 110 LEU A CA 1
ATOM 913 C C . LEU A 1 110 ? 7.230 8.479 -9.423 1.00 92.38 110 LEU A C 1
ATOM 915 O O . LEU A 1 110 ? 7.394 7.278 -9.234 1.00 92.38 110 LEU A O 1
ATOM 919 N N . GLY A 1 111 ? 6.325 8.929 -10.297 1.00 93.31 111 GLY A N 1
ATOM 920 C CA . GLY A 1 111 ? 5.444 8.028 -11.044 1.00 93.31 111 GLY A CA 1
ATOM 921 C C . GLY A 1 111 ? 6.215 7.084 -11.968 1.00 93.31 111 GLY A C 1
ATOM 922 O O . GLY A 1 111 ? 5.876 5.909 -12.077 1.00 93.31 111 GLY A O 1
ATOM 923 N N . TRP A 1 112 ? 7.284 7.571 -12.606 1.00 94.50 112 TRP A N 1
ATOM 924 C CA . TRP A 1 112 ? 8.131 6.738 -13.460 1.00 94.50 112 TRP A CA 1
ATOM 925 C C . TRP A 1 112 ? 9.008 5.771 -12.661 1.00 94.50 112 TRP A C 1
ATOM 927 O O . TRP A 1 112 ? 9.184 4.623 -13.072 1.00 94.50 112 TRP A O 1
ATOM 937 N N . ARG A 1 113 ? 9.493 6.197 -11.491 1.00 96.25 113 ARG A N 1
ATOM 938 C CA . ARG A 1 113 ? 10.193 5.325 -10.539 1.00 96.25 113 ARG A CA 1
ATOM 939 C C . ARG A 1 113 ? 9.283 4.180 -10.078 1.00 96.25 113 ARG A C 1
ATOM 941 O O . ARG A 1 113 ? 9.662 3.021 -10.216 1.00 96.25 113 ARG A O 1
ATOM 948 N N . LEU A 1 114 ? 8.057 4.490 -9.645 1.00 95.62 114 LEU A N 1
ATOM 949 C CA . LEU A 1 114 ? 7.051 3.500 -9.233 1.00 95.62 114 LEU A CA 1
ATOM 950 C C . LEU A 1 114 ? 6.665 2.545 -10.367 1.00 95.62 114 LEU A C 1
ATOM 952 O O . LEU A 1 114 ? 6.515 1.347 -10.147 1.00 95.62 114 LEU A O 1
ATOM 956 N N . GLU A 1 115 ? 6.525 3.045 -11.594 1.00 95.06 115 GLU A N 1
ATOM 957 C CA . GLU A 1 115 ? 6.238 2.171 -12.732 1.00 95.06 115 GLU A CA 1
ATOM 958 C C . GLU A 1 115 ? 7.417 1.258 -13.077 1.00 95.06 115 GLU A C 1
ATOM 960 O O . GLU A 1 115 ? 7.230 0.103 -13.447 1.00 95.06 115 GLU A O 1
ATOM 965 N N . SER A 1 116 ? 8.644 1.755 -12.933 1.00 96.62 116 SER A N 1
ATOM 966 C CA . SER A 1 116 ? 9.838 0.948 -13.174 1.00 96.62 116 SER A CA 1
ATOM 967 C C . SER A 1 116 ? 9.938 -0.218 -12.187 1.00 96.62 116 SER A C 1
ATOM 969 O O . SER A 1 116 ? 10.323 -1.309 -12.601 1.00 96.62 116 SER A O 1
ATOM 971 N N . ILE A 1 117 ? 9.525 -0.022 -10.927 1.00 97.38 117 ILE A N 1
ATOM 972 C CA . ILE A 1 117 ? 9.400 -1.099 -9.930 1.00 97.38 117 ILE A CA 1
ATOM 973 C C . ILE A 1 117 ? 8.431 -2.177 -10.431 1.00 97.38 117 ILE A C 1
ATOM 975 O O . ILE A 1 117 ? 8.814 -3.341 -10.510 1.00 97.38 117 ILE A O 1
ATOM 979 N N . LYS A 1 118 ? 7.224 -1.784 -10.861 1.00 95.44 118 LYS A N 1
ATOM 980 C CA . LYS A 1 118 ? 6.205 -2.715 -11.382 1.00 95.44 118 LYS A CA 1
ATOM 981 C C . LYS A 1 118 ? 6.691 -3.506 -12.591 1.00 95.44 118 LYS A C 1
ATOM 983 O O . LYS A 1 118 ? 6.424 -4.693 -12.705 1.00 95.44 118 LYS A O 1
ATOM 988 N N . VAL A 1 119 ? 7.430 -2.870 -13.500 1.00 95.50 119 VAL A N 1
ATOM 989 C CA . VAL A 1 119 ? 8.002 -3.568 -14.661 1.00 95.50 119 VAL A CA 1
ATOM 990 C C . VAL A 1 119 ? 9.005 -4.644 -14.230 1.00 95.50 119 VAL A C 1
ATOM 992 O O . VAL A 1 119 ? 9.027 -5.717 -14.832 1.00 95.50 119 VAL A O 1
ATOM 995 N N . ILE A 1 120 ? 9.825 -4.382 -13.205 1.00 96.00 120 ILE A N 1
ATOM 996 C CA . ILE A 1 120 ? 10.753 -5.387 -12.665 1.00 96.00 120 ILE A CA 1
ATOM 997 C C . ILE A 1 120 ? 9.980 -6.508 -11.957 1.00 96.00 120 ILE A C 1
ATOM 999 O O . ILE A 1 120 ? 10.268 -7.676 -12.211 1.00 96.00 120 ILE A O 1
ATOM 1003 N N . GLU A 1 121 ? 8.972 -6.174 -11.150 1.00 95.88 121 GLU A N 1
ATOM 1004 C CA . GLU A 1 121 ? 8.078 -7.129 -10.475 1.00 95.88 121 GLU A CA 1
ATOM 1005 C C . GLU A 1 121 ? 7.364 -8.063 -11.474 1.00 95.88 121 GLU A C 1
ATOM 1007 O O . GLU A 1 121 ? 7.411 -9.284 -11.348 1.00 95.88 121 GLU A O 1
ATOM 1012 N N . GLU A 1 122 ? 6.797 -7.522 -12.557 1.00 94.25 122 GLU A N 1
ATOM 1013 C CA . GLU A 1 122 ? 6.163 -8.304 -13.633 1.00 94.25 122 GLU A CA 1
ATOM 1014 C C . GLU A 1 122 ? 7.155 -9.217 -14.391 1.00 94.25 122 GLU A C 1
ATOM 1016 O O . GLU A 1 122 ? 6.753 -10.048 -15.211 1.00 94.25 122 GLU A O 1
ATOM 1021 N N . SER A 1 123 ? 8.461 -9.052 -14.157 1.00 92.88 123 SER A N 1
ATOM 1022 C CA . SER A 1 123 ? 9.542 -9.759 -14.846 1.00 92.88 123 SER A CA 1
ATOM 1023 C C . SER A 1 123 ? 10.311 -10.758 -13.974 1.00 92.88 123 SER A C 1
ATOM 1025 O O . SER A 1 123 ? 11.293 -11.318 -14.463 1.00 92.88 123 SER A O 1
ATOM 1027 N N . LEU A 1 124 ? 9.871 -11.008 -12.732 1.00 90.81 124 LEU A N 1
ATOM 1028 C CA . LEU A 1 124 ? 10.576 -11.837 -11.739 1.00 90.81 124 LEU A CA 1
ATOM 1029 C C . LEU A 1 124 ? 11.113 -13.162 -12.305 1.00 90.81 124 LEU A C 1
ATOM 1031 O O . LEU A 1 124 ? 12.307 -13.427 -12.209 1.00 90.81 124 LEU A O 1
ATOM 1035 N N . ASP A 1 125 ? 10.268 -13.948 -12.978 1.00 86.94 125 ASP A N 1
ATOM 1036 C CA . ASP A 1 125 ? 10.639 -15.279 -13.494 1.00 86.94 125 ASP A CA 1
ATOM 1037 C C . ASP A 1 125 ? 11.645 -15.254 -14.652 1.00 86.94 125 ASP A C 1
ATOM 1039 O O . ASP A 1 125 ? 12.220 -16.281 -15.017 1.00 86.94 125 ASP A O 1
ATOM 1043 N N . LYS A 1 126 ? 11.799 -14.100 -15.303 1.00 85.31 126 LYS A N 1
ATOM 1044 C CA . LYS A 1 126 ? 12.607 -13.955 -16.518 1.00 85.31 126 LYS A CA 1
ATOM 1045 C C . LYS A 1 126 ? 13.896 -13.204 -16.258 1.00 85.31 126 LYS A C 1
ATOM 1047 O O . LYS A 1 126 ? 14.843 -13.410 -16.996 1.00 85.31 126 LYS A O 1
ATOM 1052 N N . ASN A 1 127 ? 13.926 -12.347 -15.243 1.00 87.50 127 ASN A N 1
ATOM 1053 C CA . ASN A 1 127 ? 15.006 -11.402 -15.029 1.00 87.50 127 ASN A CA 1
ATOM 1054 C C . ASN A 1 127 ? 16.275 -12.080 -14.495 1.00 87.50 127 ASN A C 1
ATOM 1056 O O . ASN A 1 127 ? 16.409 -12.328 -13.297 1.00 87.50 127 ASN A O 1
ATOM 1060 N N . ILE A 1 128 ? 17.258 -12.290 -15.375 1.00 91.38 128 ILE A N 1
ATOM 1061 C CA . ILE A 1 128 ? 18.568 -12.846 -14.989 1.00 91.38 128 ILE A CA 1
ATOM 1062 C C . ILE A 1 128 ? 19.372 -11.950 -14.031 1.00 91.38 128 ILE A C 1
ATOM 1064 O O . ILE A 1 128 ? 20.336 -12.418 -13.434 1.00 91.38 128 ILE A O 1
ATOM 1068 N N . TYR A 1 129 ? 19.003 -10.673 -13.893 1.00 93.19 129 TYR A N 1
ATOM 1069 C CA . TYR A 1 129 ? 19.649 -9.694 -13.011 1.00 93.19 129 TYR A CA 1
ATOM 1070 C C . TYR A 1 129 ? 18.860 -9.454 -11.715 1.00 93.19 129 TYR A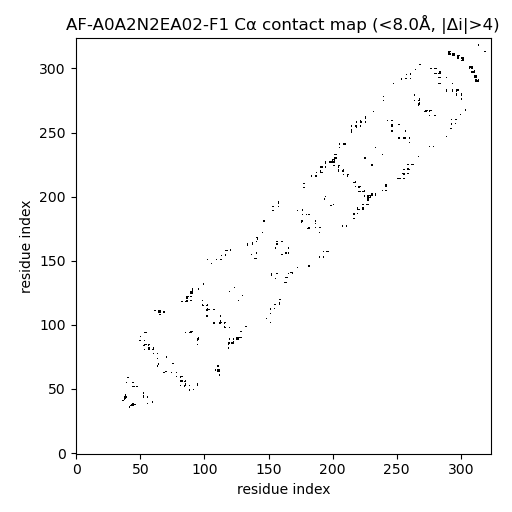 C 1
ATOM 1072 O O . TYR A 1 129 ? 19.052 -8.433 -11.048 1.00 93.19 129 TYR A O 1
ATOM 1080 N N . LEU A 1 130 ? 17.927 -10.350 -11.377 1.00 93.19 130 LEU A N 1
ATOM 1081 C CA . LEU A 1 130 ? 17.082 -10.194 -10.197 1.00 93.19 130 LEU A CA 1
ATOM 1082 C C . LEU A 1 130 ? 17.903 -10.169 -8.902 1.00 93.19 130 LEU A C 1
ATOM 1084 O O . LEU A 1 130 ? 17.674 -9.299 -8.074 1.00 93.19 130 LEU A O 1
ATOM 1088 N N . GLU A 1 131 ? 18.884 -11.060 -8.743 1.00 94.31 131 GLU A N 1
ATOM 1089 C CA . GLU A 1 131 ? 19.733 -11.108 -7.541 1.00 94.31 131 GLU A CA 1
ATOM 1090 C C . GLU A 1 131 ? 20.515 -9.800 -7.339 1.00 94.31 131 GLU A C 1
ATOM 1092 O O . GLU A 1 131 ? 20.480 -9.214 -6.259 1.00 94.31 131 GLU A O 1
ATOM 1097 N N . ASP A 1 132 ? 21.139 -9.286 -8.405 1.00 94.81 132 ASP A N 1
ATOM 1098 C CA . ASP A 1 132 ? 21.827 -7.989 -8.387 1.00 94.81 132 ASP A CA 1
ATOM 1099 C C . ASP A 1 132 ? 20.874 -6.854 -7.976 1.00 94.81 132 ASP A C 1
ATOM 1101 O O . ASP A 1 132 ? 21.241 -5.979 -7.195 1.00 94.81 132 ASP A O 1
ATOM 1105 N N . PHE A 1 133 ? 19.635 -6.873 -8.482 1.00 96.50 133 PHE A N 1
ATOM 1106 C CA . PHE A 1 133 ? 18.630 -5.873 -8.128 1.00 96.50 133 PHE A CA 1
ATOM 1107 C C . PHE A 1 133 ? 18.219 -5.969 -6.658 1.00 96.50 133 PHE A C 1
ATOM 1109 O O . PHE A 1 133 ? 18.179 -4.947 -5.983 1.00 96.50 133 PHE A O 1
ATOM 1116 N N . LEU A 1 134 ? 17.950 -7.177 -6.159 1.00 96.38 134 LEU A N 1
ATOM 1117 C CA . LEU A 1 134 ? 17.542 -7.402 -4.773 1.00 96.38 134 LEU A CA 1
ATOM 1118 C C . LEU A 1 134 ? 18.628 -6.968 -3.784 1.00 96.38 134 LEU A C 1
ATOM 1120 O O . LEU A 1 134 ? 18.301 -6.352 -2.775 1.00 96.38 134 LEU A O 1
ATOM 1124 N N . ASN A 1 135 ? 19.906 -7.202 -4.096 1.00 95.38 135 ASN A N 1
ATOM 1125 C CA . ASN A 1 135 ? 21.025 -6.730 -3.276 1.00 95.38 135 ASN A CA 1
ATOM 1126 C C . ASN A 1 135 ? 21.075 -5.195 -3.193 1.00 95.38 135 ASN A C 1
ATOM 1128 O O . ASN A 1 135 ? 21.190 -4.633 -2.101 1.00 95.38 135 ASN A O 1
ATOM 1132 N N . ASP A 1 136 ? 20.942 -4.509 -4.333 1.00 94.94 136 ASP A N 1
ATOM 1133 C CA . ASP A 1 136 ? 20.889 -3.043 -4.375 1.00 94.94 136 ASP A CA 1
ATOM 1134 C C . ASP A 1 136 ? 19.642 -2.511 -3.638 1.00 94.94 136 ASP A C 1
ATOM 1136 O O . ASP A 1 136 ? 19.711 -1.516 -2.914 1.00 94.94 136 ASP A O 1
ATOM 1140 N N . THR A 1 137 ? 18.499 -3.193 -3.778 1.00 95.69 137 THR A N 1
ATOM 1141 C CA . THR A 1 137 ? 17.258 -2.865 -3.067 1.00 95.69 137 THR A CA 1
ATOM 1142 C C . THR A 1 137 ? 17.406 -3.034 -1.560 1.00 95.69 137 THR A C 1
ATOM 1144 O O . THR A 1 137 ? 16.993 -2.133 -0.834 1.00 95.69 137 THR A O 1
ATOM 1147 N N . GLN A 1 138 ? 18.015 -4.124 -1.086 1.00 94.88 138 GLN A N 1
ATOM 1148 C CA . GLN A 1 138 ? 18.251 -4.367 0.339 1.00 94.88 138 GLN A CA 1
ATOM 1149 C C . GLN A 1 138 ? 19.096 -3.238 0.942 1.00 94.88 138 GLN A C 1
ATOM 1151 O O . GLN A 1 138 ? 18.687 -2.594 1.906 1.00 94.88 138 GLN A O 1
ATOM 1156 N N . PHE A 1 139 ? 20.212 -2.895 0.292 1.00 91.94 139 PHE A N 1
ATOM 1157 C CA . PHE A 1 139 ? 21.055 -1.776 0.716 1.00 91.94 139 PHE A CA 1
ATOM 1158 C C . PHE A 1 139 ? 20.288 -0.444 0.774 1.00 91.94 139 PHE A C 1
ATOM 1160 O O . PHE A 1 139 ? 20.494 0.373 1.672 1.00 91.94 139 PHE A O 1
ATOM 1167 N N . TYR A 1 140 ? 19.388 -0.217 -0.183 1.00 91.44 140 TYR A N 1
ATOM 1168 C CA . TYR A 1 140 ? 18.585 0.997 -0.246 1.00 91.44 140 TYR A CA 1
ATOM 1169 C C . TYR A 1 140 ? 17.527 1.083 0.870 1.00 91.44 140 TYR A C 1
ATOM 1171 O O . TYR A 1 140 ? 17.317 2.166 1.426 1.00 91.44 140 TYR A O 1
ATOM 1179 N N . ILE A 1 141 ? 16.864 -0.029 1.216 1.00 90.88 141 ILE A N 1
ATOM 1180 C CA . ILE A 1 141 ? 15.855 -0.051 2.291 1.00 90.88 141 ILE A CA 1
ATOM 1181 C C . ILE A 1 141 ? 16.483 -0.004 3.687 1.00 90.88 141 ILE A C 1
ATOM 1183 O O . ILE A 1 141 ? 15.889 0.598 4.581 1.00 90.88 141 ILE A O 1
ATOM 1187 N N . ASP A 1 142 ? 17.688 -0.557 3.854 1.00 86.75 142 ASP A N 1
ATOM 1188 C CA . ASP A 1 142 ? 18.424 -0.569 5.125 1.00 86.75 142 ASP A CA 1
ATOM 1189 C C . ASP A 1 142 ? 18.974 0.810 5.516 1.00 86.75 142 ASP A C 1
ATOM 1191 O O . ASP A 1 142 ? 19.397 1.021 6.652 1.00 86.75 142 ASP A O 1
ATOM 1195 N N . ASN A 1 143 ? 18.952 1.780 4.598 1.00 81.44 143 ASN A N 1
ATOM 1196 C CA . ASN A 1 143 ? 19.324 3.154 4.903 1.00 81.44 143 ASN A CA 1
ATOM 1197 C C . ASN A 1 143 ? 18.325 3.792 5.894 1.00 81.44 143 ASN A C 1
ATOM 1199 O O . ASN A 1 143 ? 17.129 3.908 5.604 1.00 81.44 143 ASN A O 1
ATOM 1203 N N . GLU A 1 144 ? 18.846 4.255 7.036 1.00 66.75 144 GLU A N 1
ATOM 1204 C CA . GLU A 1 144 ? 18.098 4.707 8.219 1.00 66.75 144 GLU A CA 1
ATOM 1205 C C . GLU A 1 144 ? 17.209 5.948 7.997 1.00 66.75 144 GLU A C 1
ATOM 1207 O O . GLU A 1 144 ? 16.274 6.178 8.766 1.00 66.75 144 GLU A O 1
ATOM 1212 N N . ASN A 1 145 ? 17.429 6.737 6.938 1.00 74.94 145 ASN A N 1
ATOM 1213 C CA . ASN A 1 145 ? 16.565 7.880 6.616 1.00 74.94 145 ASN A CA 1
ATOM 1214 C C . ASN A 1 145 ? 15.220 7.412 6.033 1.00 74.94 145 ASN A C 1
ATOM 1216 O O . ASN A 1 145 ? 15.082 7.237 4.822 1.00 74.94 145 ASN A O 1
ATOM 1220 N N . ILE A 1 146 ? 14.215 7.195 6.882 1.00 66.25 146 ILE A N 1
ATOM 1221 C CA . ILE A 1 146 ? 12.887 6.701 6.463 1.00 66.25 146 ILE A CA 1
ATOM 1222 C C . ILE A 1 146 ? 12.070 7.732 5.687 1.00 66.25 146 ILE A C 1
ATOM 1224 O O . ILE A 1 146 ? 11.348 7.353 4.766 1.00 66.25 146 ILE A O 1
ATOM 1228 N N . ASP A 1 147 ? 12.180 9.011 6.046 1.00 67.31 147 ASP A N 1
ATOM 1229 C CA . ASP A 1 147 ? 11.379 10.076 5.428 1.00 67.31 147 ASP A CA 1
ATOM 1230 C C . ASP A 1 147 ? 11.800 10.338 3.977 1.00 67.31 147 ASP A C 1
ATOM 1232 O O . ASP A 1 147 ? 11.004 10.775 3.144 1.00 67.31 147 ASP A O 1
ATOM 1236 N N . GLU A 1 148 ? 13.057 10.035 3.663 1.00 76.88 148 GLU A N 1
ATOM 1237 C CA . GLU A 1 148 ? 13.601 10.149 2.324 1.00 76.88 148 GLU A CA 1
ATOM 1238 C C . GLU A 1 148 ? 13.113 8.977 1.465 1.00 76.88 148 GLU A C 1
ATOM 1240 O O . GLU A 1 148 ? 13.357 7.808 1.772 1.00 76.88 148 GLU A O 1
ATOM 1245 N N . ASP A 1 149 ? 12.405 9.299 0.377 1.00 86.25 149 ASP A N 1
ATOM 1246 C CA . ASP A 1 149 ? 11.867 8.320 -0.572 1.00 86.25 149 ASP A CA 1
ATOM 1247 C C . ASP A 1 149 ? 10.929 7.259 0.049 1.00 86.25 149 ASP A C 1
ATOM 1249 O O . ASP A 1 149 ? 10.843 6.127 -0.438 1.00 86.25 149 ASP A O 1
ATOM 1253 N N . LEU A 1 150 ? 10.166 7.632 1.084 1.00 90.25 150 LEU A N 1
ATOM 1254 C CA . LEU A 1 150 ? 9.218 6.747 1.775 1.00 90.25 150 LEU A CA 1
ATOM 1255 C C . LEU A 1 150 ? 8.348 5.922 0.807 1.00 90.25 150 LEU A C 1
ATOM 1257 O O . LEU A 1 150 ? 8.247 4.706 0.949 1.00 90.25 150 LEU A O 1
ATOM 1261 N N . GLU A 1 151 ? 7.764 6.563 -0.211 1.00 92.56 151 GLU A N 1
ATOM 1262 C CA . GLU A 1 151 ? 6.896 5.894 -1.193 1.00 92.56 151 GLU A CA 1
ATOM 1263 C C . GLU A 1 151 ? 7.636 4.849 -2.039 1.00 92.56 151 GLU A C 1
ATOM 1265 O O . GLU A 1 151 ? 7.072 3.806 -2.363 1.00 92.56 151 GLU A O 1
ATOM 1270 N N . ILE A 1 152 ? 8.903 5.098 -2.380 1.00 95.00 152 ILE A N 1
ATOM 1271 C CA . ILE A 1 152 ? 9.720 4.160 -3.157 1.00 95.00 152 ILE A CA 1
ATOM 1272 C C . ILE A 1 152 ? 10.151 2.986 -2.288 1.00 95.00 152 ILE A C 1
ATOM 1274 O O . ILE A 1 152 ? 10.030 1.845 -2.727 1.00 95.00 152 ILE A O 1
ATOM 1278 N N . LYS A 1 153 ? 10.588 3.238 -1.048 1.00 93.69 153 LYS A N 1
ATOM 1279 C CA . LYS A 1 153 ? 10.931 2.172 -0.093 1.00 93.69 153 LYS A CA 1
ATOM 1280 C C . LYS A 1 153 ? 9.733 1.257 0.164 1.00 93.69 153 LYS A C 1
ATOM 1282 O O . LYS A 1 153 ? 9.864 0.040 0.067 1.00 93.69 153 LYS A O 1
ATOM 1287 N N . GLN A 1 154 ? 8.556 1.835 0.403 1.00 94.88 154 GLN A N 1
ATOM 1288 C CA . GLN A 1 154 ? 7.316 1.078 0.585 1.00 94.88 154 GLN A CA 1
ATOM 1289 C C . GLN A 1 154 ? 6.946 0.274 -0.666 1.00 94.88 154 GLN A C 1
ATOM 1291 O O . GLN A 1 154 ? 6.626 -0.905 -0.553 1.00 94.88 154 GLN A O 1
ATOM 1296 N N . ALA A 1 155 ? 7.041 0.863 -1.861 1.00 95.75 155 ALA A N 1
ATOM 1297 C CA . ALA A 1 155 ? 6.754 0.152 -3.106 1.00 95.75 155 ALA A CA 1
ATOM 1298 C C . ALA A 1 155 ? 7.721 -1.015 -3.361 1.00 95.75 155 ALA A C 1
ATOM 1300 O O . ALA A 1 155 ? 7.284 -2.083 -3.790 1.00 95.75 155 ALA A O 1
ATOM 1301 N N . LEU A 1 156 ? 9.015 -0.837 -3.077 1.00 96.06 156 LEU A N 1
ATOM 1302 C CA . LEU A 1 156 ? 10.021 -1.896 -3.189 1.00 96.06 156 LEU A CA 1
ATOM 1303 C C . LEU A 1 156 ? 9.724 -3.045 -2.222 1.00 96.06 156 LEU A C 1
ATOM 1305 O O . LEU A 1 156 ? 9.672 -4.196 -2.646 1.00 96.06 156 LEU A O 1
ATOM 1309 N N . ILE A 1 157 ? 9.466 -2.739 -0.948 1.00 95.25 157 ILE A N 1
ATOM 1310 C CA . ILE A 1 157 ? 9.142 -3.770 0.044 1.00 95.25 157 ILE A CA 1
ATOM 1311 C C . ILE A 1 157 ? 7.841 -4.477 -0.320 1.00 95.25 157 ILE A C 1
ATOM 1313 O O . ILE A 1 157 ? 7.794 -5.694 -0.247 1.00 95.25 157 ILE A O 1
ATOM 1317 N N . PHE A 1 158 ? 6.809 -3.754 -0.757 1.00 95.38 158 PHE A N 1
ATOM 1318 C CA . PHE A 1 158 ? 5.546 -4.367 -1.165 1.00 95.38 158 PHE A CA 1
ATOM 1319 C C . PHE A 1 158 ? 5.733 -5.338 -2.342 1.00 95.38 158 PHE A C 1
ATOM 1321 O O . PHE A 1 158 ? 5.274 -6.475 -2.282 1.00 95.38 158 PHE A O 1
ATOM 1328 N N . SER A 1 159 ? 6.454 -4.911 -3.384 1.00 95.69 159 SER A N 1
ATOM 1329 C CA . SER A 1 159 ? 6.624 -5.690 -4.624 1.00 95.69 159 SER A CA 1
ATOM 1330 C C . SER A 1 159 ? 7.556 -6.895 -4.448 1.00 95.69 159 SER A C 1
ATOM 1332 O O . SER A 1 159 ? 7.439 -7.894 -5.153 1.00 95.69 159 SER A O 1
ATOM 1334 N N . PHE A 1 160 ? 8.503 -6.813 -3.508 1.00 95.31 160 PHE A N 1
ATOM 1335 C CA . PHE A 1 160 ? 9.549 -7.822 -3.313 1.00 95.31 160 PHE A CA 1
ATOM 1336 C C . PHE A 1 160 ? 9.587 -8.378 -1.885 1.00 95.31 160 PHE A C 1
ATOM 1338 O O . PHE A 1 160 ? 10.617 -8.889 -1.457 1.00 95.31 160 PHE A O 1
ATOM 1345 N N . TYR A 1 161 ? 8.469 -8.319 -1.154 1.00 91.62 161 TYR A N 1
ATOM 1346 C CA . TYR A 1 161 ? 8.392 -8.678 0.269 1.00 91.62 161 TYR A CA 1
ATOM 1347 C C . TYR A 1 161 ? 8.980 -10.062 0.573 1.00 91.62 161 TYR A C 1
ATOM 1349 O O . TYR A 1 161 ? 9.760 -10.220 1.504 1.00 91.62 161 TYR A O 1
ATOM 1357 N N . ASN A 1 162 ? 8.674 -11.049 -0.272 1.00 91.25 162 ASN A N 1
ATOM 1358 C CA . ASN A 1 162 ? 9.132 -12.433 -0.109 1.00 91.25 162 ASN A CA 1
ATOM 1359 C C . ASN A 1 162 ? 10.635 -12.638 -0.385 1.00 91.25 162 ASN A C 1
ATOM 1361 O O . ASN A 1 162 ? 11.143 -13.737 -0.176 1.00 91.25 162 ASN A O 1
ATOM 1365 N N . TYR A 1 163 ? 11.327 -11.617 -0.892 1.00 93.44 163 TYR A N 1
ATOM 1366 C CA . TYR A 1 163 ? 12.733 -11.672 -1.293 1.00 93.44 163 TYR A CA 1
ATOM 1367 C C . TYR A 1 163 ? 13.635 -10.748 -0.468 1.00 93.44 163 TYR A C 1
ATOM 1369 O O . TYR A 1 163 ? 14.851 -10.804 -0.631 1.00 93.44 163 TYR A O 1
ATOM 1377 N N . LEU A 1 164 ? 13.059 -9.887 0.376 1.00 94.19 164 LEU A N 1
ATOM 1378 C CA . LEU A 1 164 ? 13.780 -8.858 1.122 1.00 94.19 164 LEU A CA 1
ATOM 1379 C C . LEU A 1 164 ? 13.675 -9.090 2.628 1.00 94.19 164 LEU A C 1
ATOM 1381 O O . LEU A 1 164 ? 12.612 -9.421 3.156 1.00 94.19 164 LEU A O 1
ATOM 1385 N N . GLU A 1 165 ? 14.764 -8.820 3.342 1.00 92.88 165 GLU A N 1
ATOM 1386 C CA . GLU A 1 165 ? 14.777 -8.801 4.802 1.00 92.88 165 GLU A CA 1
ATOM 1387 C C . GLU A 1 165 ? 14.275 -7.434 5.285 1.00 92.88 165 GLU A C 1
ATOM 1389 O O . GLU A 1 165 ? 15.037 -6.480 5.440 1.00 92.88 165 GLU A O 1
ATOM 1394 N N . SER A 1 166 ? 12.959 -7.314 5.486 1.00 90.56 166 SER A N 1
ATOM 1395 C CA . SER A 1 166 ? 12.302 -6.026 5.770 1.00 90.56 166 SER A CA 1
ATOM 1396 C C . SER A 1 166 ? 11.962 -5.780 7.247 1.00 90.56 166 SER A C 1
ATOM 1398 O O . SER A 1 166 ? 11.530 -4.681 7.596 1.00 90.56 166 SER A O 1
ATOM 1400 N N . ASP A 1 167 ? 12.199 -6.741 8.145 1.00 90.69 167 ASP A N 1
ATOM 1401 C CA . ASP A 1 167 ? 11.802 -6.649 9.562 1.00 90.69 167 ASP A CA 1
ATOM 1402 C C . ASP A 1 167 ? 12.379 -5.425 10.283 1.00 90.69 167 ASP A C 1
ATOM 1404 O O . ASP A 1 167 ? 11.684 -4.771 11.068 1.00 90.69 167 ASP A O 1
ATOM 1408 N N . SER A 1 168 ? 13.644 -5.093 10.003 1.00 89.88 168 SER A N 1
ATOM 1409 C CA . SER A 1 168 ? 14.302 -3.914 10.573 1.00 89.88 168 SER A CA 1
ATOM 1410 C C . SER A 1 168 ? 13.587 -2.633 10.140 1.00 89.88 168 SER A C 1
ATOM 1412 O O . SER A 1 168 ? 13.141 -1.853 10.985 1.00 89.88 168 SER A O 1
ATOM 1414 N N . TYR A 1 169 ? 13.369 -2.466 8.833 1.00 91.12 169 TYR A N 1
ATOM 1415 C CA . TYR A 1 169 ? 12.644 -1.324 8.282 1.00 91.12 169 TYR A CA 1
ATOM 1416 C C . TYR A 1 169 ? 11.223 -1.222 8.853 1.00 91.12 169 TYR A C 1
ATOM 1418 O O . TYR A 1 169 ? 10.819 -0.159 9.325 1.00 91.12 169 TYR A O 1
ATOM 1426 N N . LEU A 1 170 ? 10.472 -2.329 8.882 1.00 92.62 170 LEU A N 1
ATOM 1427 C CA . LEU A 1 170 ? 9.104 -2.357 9.407 1.00 92.62 170 LEU A CA 1
ATOM 1428 C C . LEU A 1 170 ? 9.056 -1.993 10.893 1.00 92.62 170 LEU A C 1
ATOM 1430 O O . LEU A 1 170 ? 8.126 -1.316 11.337 1.00 92.62 170 LEU A O 1
ATOM 1434 N N . LYS A 1 171 ? 10.050 -2.412 11.681 1.00 92.50 171 LYS A N 1
ATOM 1435 C CA . LYS A 1 171 ? 10.165 -2.027 13.090 1.00 92.50 171 LYS A CA 1
ATOM 1436 C C . LYS A 1 171 ? 10.386 -0.525 13.241 1.00 92.50 171 LYS A C 1
ATOM 1438 O O . LYS A 1 171 ? 9.681 0.102 14.030 1.00 92.50 171 LYS A O 1
ATOM 1443 N N . ILE A 1 172 ? 11.324 0.052 12.492 1.00 91.19 172 ILE A N 1
ATOM 1444 C CA . ILE A 1 172 ? 11.599 1.490 12.574 1.00 91.19 172 ILE A CA 1
ATOM 1445 C C . ILE A 1 172 ? 10.377 2.286 12.076 1.00 91.19 172 ILE A C 1
ATOM 1447 O O . ILE A 1 172 ? 9.959 3.231 12.740 1.00 91.19 172 ILE A O 1
ATOM 1451 N N . LEU A 1 173 ? 9.714 1.854 10.997 1.00 93.19 173 LEU A N 1
ATOM 1452 C CA . LEU A 1 173 ? 8.486 2.486 10.502 1.00 93.19 173 LEU A CA 1
ATOM 1453 C C . LEU A 1 173 ? 7.375 2.490 11.564 1.00 93.19 173 LEU A C 1
ATOM 1455 O O . LEU A 1 173 ? 6.762 3.529 11.815 1.00 93.19 173 LEU A O 1
ATOM 1459 N N . LYS A 1 174 ? 7.143 1.353 12.236 1.00 94.94 174 LYS A N 1
ATOM 1460 C CA . LYS A 1 174 ? 6.163 1.252 13.331 1.00 94.94 174 LYS A CA 1
ATOM 1461 C C . LYS A 1 174 ? 6.489 2.187 14.496 1.00 94.94 174 LYS A C 1
ATOM 1463 O O . LYS A 1 174 ? 5.569 2.776 15.077 1.00 94.94 174 LYS A O 1
ATOM 1468 N N . ASN A 1 175 ? 7.770 2.340 14.827 1.00 93.12 175 ASN A N 1
ATOM 1469 C CA . ASN A 1 175 ? 8.216 3.273 15.860 1.00 93.12 175 ASN A CA 1
ATOM 1470 C C . ASN A 1 175 ? 7.956 4.723 15.436 1.00 93.12 175 ASN A C 1
ATOM 1472 O O . ASN A 1 175 ? 7.304 5.449 16.178 1.00 93.12 175 ASN A O 1
ATOM 1476 N N . ASN A 1 176 ? 8.330 5.112 14.214 1.00 92.38 176 ASN A N 1
ATOM 1477 C CA . ASN A 1 176 ? 8.117 6.471 13.705 1.00 92.38 176 ASN A CA 1
ATOM 1478 C C . ASN A 1 176 ? 6.630 6.862 13.656 1.00 92.38 176 ASN A C 1
ATOM 1480 O O . ASN A 1 176 ? 6.277 8.000 13.972 1.00 92.38 176 ASN A O 1
ATOM 1484 N N . ILE A 1 177 ? 5.746 5.920 13.303 1.00 94.62 177 ILE A N 1
ATOM 1485 C CA . ILE A 1 177 ? 4.286 6.106 13.371 1.00 94.62 177 ILE A CA 1
ATOM 1486 C C . ILE A 1 177 ? 3.839 6.327 14.825 1.00 94.62 177 ILE A C 1
ATOM 1488 O O . ILE A 1 177 ? 3.044 7.230 15.092 1.00 94.62 177 ILE A O 1
ATOM 1492 N N . SER A 1 178 ? 4.338 5.515 15.762 1.00 93.94 178 SER A N 1
ATOM 1493 C CA . SER A 1 178 ? 3.933 5.552 17.178 1.00 93.94 178 SER A CA 1
ATOM 1494 C C . SER A 1 178 ? 4.437 6.792 17.914 1.00 93.94 178 SER A C 1
ATOM 1496 O O . SER A 1 178 ? 3.754 7.305 18.796 1.00 93.94 178 SER A O 1
ATOM 1498 N N . GLU A 1 179 ? 5.627 7.267 17.554 1.00 91.06 179 GLU A N 1
ATOM 1499 C CA . GLU A 1 179 ? 6.292 8.431 18.145 1.00 91.06 179 GLU A CA 1
ATOM 1500 C C . GLU A 1 179 ? 5.871 9.755 17.486 1.00 91.06 179 GLU A C 1
ATOM 1502 O O . GLU A 1 179 ? 6.342 10.816 17.885 1.00 91.06 179 GLU A O 1
ATOM 1507 N N . ASN A 1 180 ? 4.950 9.712 16.512 1.00 86.94 180 ASN A N 1
ATOM 1508 C CA . ASN A 1 180 ? 4.477 10.877 15.755 1.00 86.94 180 ASN A CA 1
ATOM 1509 C C . ASN A 1 180 ? 5.611 11.655 15.063 1.00 86.94 180 ASN A C 1
ATOM 1511 O O . ASN A 1 180 ? 5.553 12.880 14.962 1.00 86.94 180 ASN A O 1
ATOM 1515 N N . ILE A 1 181 ? 6.634 10.941 14.584 1.00 89.69 181 ILE A N 1
AT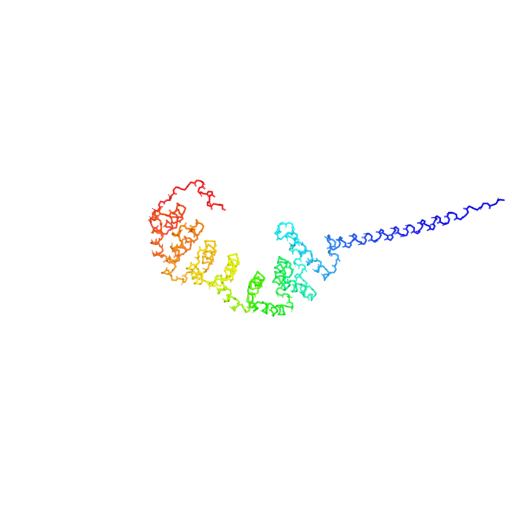OM 1516 C CA . ILE A 1 181 ? 7.742 11.528 13.814 1.00 89.69 181 ILE A CA 1
ATOM 1517 C C . ILE A 1 181 ? 7.261 11.905 12.406 1.00 89.69 181 ILE A C 1
ATOM 1519 O O . ILE A 1 181 ? 7.598 12.971 11.897 1.00 89.69 181 ILE A O 1
ATOM 1523 N N . LEU A 1 182 ? 6.433 11.050 11.797 1.00 89.50 182 LEU A N 1
ATOM 1524 C CA . LEU A 1 182 ? 5.859 11.283 10.471 1.00 89.50 182 LEU A CA 1
ATOM 1525 C C . LEU A 1 182 ? 4.751 12.341 10.520 1.00 89.50 182 LEU A C 1
ATOM 1527 O O . LEU A 1 182 ? 3.901 12.325 11.414 1.00 89.50 182 LEU A O 1
ATOM 1531 N N . ASP A 1 183 ? 4.682 13.193 9.494 1.00 90.81 183 ASP A N 1
ATOM 1532 C CA . ASP A 1 183 ? 3.515 14.052 9.290 1.00 90.81 183 ASP A CA 1
ATOM 1533 C C . ASP A 1 183 ? 2.236 13.227 9.050 1.00 90.81 183 ASP A C 1
ATOM 1535 O O . ASP A 1 183 ? 2.278 12.051 8.684 1.00 90.81 183 ASP A O 1
ATOM 1539 N N . GLY A 1 184 ? 1.069 13.855 9.216 1.00 91.06 184 GLY A N 1
ATOM 1540 C CA . GLY A 1 184 ? -0.215 13.153 9.145 1.00 91.06 184 GLY A CA 1
ATOM 1541 C C . GLY A 1 184 ? -0.481 12.421 7.822 1.00 91.06 184 GLY A C 1
ATOM 1542 O O . GLY A 1 184 ? -1.085 11.351 7.838 1.00 91.06 184 GLY A O 1
ATOM 1543 N N . ASN A 1 185 ? -0.019 12.938 6.678 1.00 92.62 185 ASN A N 1
ATOM 1544 C CA . ASN A 1 185 ? -0.224 12.271 5.389 1.00 92.62 185 ASN A CA 1
ATOM 1545 C C . ASN A 1 185 ? 0.721 11.077 5.229 1.00 92.62 185 ASN A C 1
ATOM 1547 O O . ASN A 1 185 ? 0.284 10.008 4.798 1.00 92.62 185 ASN A O 1
ATOM 1551 N N . ASN A 1 186 ? 1.992 11.234 5.598 1.00 92.75 186 ASN A N 1
ATOM 1552 C CA . ASN A 1 186 ? 2.968 10.145 5.562 1.00 92.75 186 ASN A CA 1
ATOM 1553 C C . ASN A 1 186 ? 2.643 9.049 6.581 1.00 92.75 186 ASN A C 1
ATOM 1555 O O . ASN A 1 186 ? 2.804 7.863 6.282 1.00 92.75 186 ASN A O 1
ATOM 1559 N N . LYS A 1 187 ? 2.080 9.414 7.735 1.00 94.81 187 LYS A N 1
ATOM 1560 C CA . LYS A 1 187 ? 1.550 8.466 8.716 1.00 94.81 187 LYS A CA 1
ATOM 1561 C C . LYS A 1 187 ? 0.404 7.635 8.129 1.00 94.81 187 LYS A C 1
ATOM 1563 O O . LYS A 1 187 ? 0.458 6.412 8.200 1.00 94.81 187 LYS A O 1
ATOM 1568 N N . ILE A 1 188 ? -0.572 8.267 7.467 1.00 95.88 188 ILE A N 1
ATOM 1569 C CA . ILE A 1 188 ? -1.675 7.563 6.781 1.00 95.88 188 ILE A CA 1
ATOM 1570 C C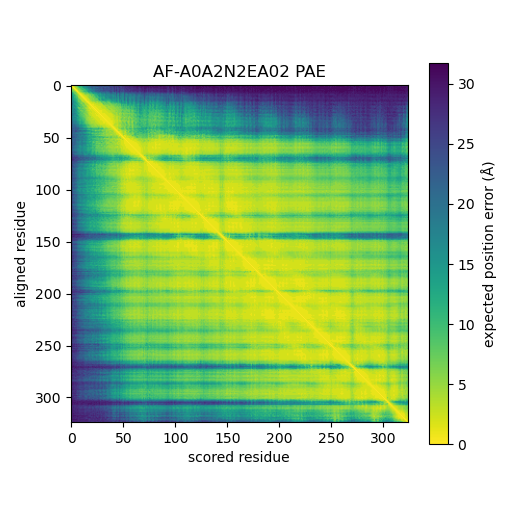 . ILE A 1 188 ? -1.146 6.612 5.700 1.00 95.88 188 ILE A C 1
ATOM 1572 O O . ILE A 1 188 ? -1.533 5.445 5.672 1.00 95.88 188 ILE A O 1
ATOM 1576 N N . LYS A 1 189 ? -0.242 7.083 4.829 1.00 94.75 189 LYS A N 1
ATOM 1577 C CA . LYS A 1 189 ? 0.375 6.242 3.787 1.00 94.75 189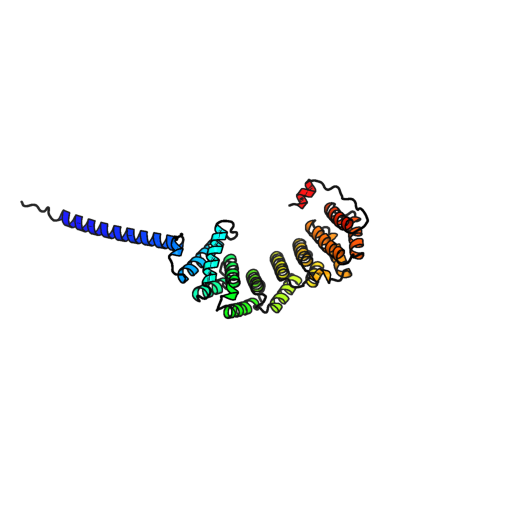 LYS A CA 1
ATOM 1578 C C . LYS A 1 189 ? 1.068 5.022 4.390 1.00 94.75 189 LYS A C 1
ATOM 1580 O O . LYS A 1 189 ? 0.863 3.911 3.917 1.00 94.75 189 LYS A O 1
ATOM 1585 N N . SER A 1 190 ? 1.816 5.224 5.471 1.00 95.62 190 SER A N 1
ATOM 1586 C CA . SER A 1 190 ? 2.558 4.158 6.145 1.00 95.62 190 SER A CA 1
ATOM 1587 C C . SER A 1 190 ? 1.650 3.143 6.837 1.00 95.62 190 SER A C 1
ATOM 1589 O O . SER A 1 190 ? 1.920 1.949 6.769 1.00 95.62 190 SER A O 1
ATOM 1591 N N . ILE A 1 191 ? 0.547 3.582 7.450 1.00 96.94 191 ILE A N 1
ATOM 1592 C CA . ILE A 1 191 ? -0.454 2.678 8.040 1.00 96.94 191 ILE A CA 1
ATOM 1593 C C . ILE A 1 191 ? -1.133 1.833 6.953 1.00 96.94 191 ILE A C 1
ATOM 1595 O O . ILE A 1 191 ? -1.275 0.621 7.126 1.00 96.94 191 ILE A O 1
ATOM 1599 N N . ASN A 1 192 ? -1.503 2.446 5.823 1.00 96.25 192 ASN A N 1
ATOM 1600 C CA . ASN A 1 192 ? -2.076 1.727 4.681 1.00 96.25 192 ASN A CA 1
ATOM 1601 C C . ASN A 1 192 ? -1.082 0.721 4.090 1.00 96.25 192 ASN A C 1
ATOM 1603 O O . ASN A 1 192 ? -1.459 -0.408 3.791 1.00 96.25 192 ASN A O 1
ATOM 1607 N N . PHE A 1 193 ? 0.189 1.111 3.963 1.00 95.88 193 PHE A N 1
ATOM 1608 C CA . PHE A 1 193 ? 1.256 0.216 3.529 1.00 95.88 193 PHE A CA 1
ATOM 1609 C C . PHE A 1 193 ? 1.375 -0.999 4.459 1.00 95.88 193 PHE A C 1
ATOM 1611 O O . PHE A 1 193 ? 1.295 -2.127 3.981 1.00 95.88 193 PHE A O 1
ATOM 1618 N N . LEU A 1 194 ? 1.469 -0.789 5.778 1.00 95.75 194 LEU A N 1
ATOM 1619 C CA . LEU A 1 194 ? 1.524 -1.886 6.753 1.00 95.75 194 LEU A CA 1
ATOM 1620 C C . LEU A 1 194 ? 0.318 -2.828 6.638 1.00 95.75 194 LEU A C 1
ATOM 1622 O O . LEU A 1 194 ? 0.496 -4.040 6.648 1.00 95.75 194 LEU A O 1
ATOM 1626 N N . SER A 1 195 ? -0.890 -2.280 6.477 1.00 95.06 195 SER A N 1
ATOM 1627 C CA . SER A 1 195 ? -2.108 -3.086 6.315 1.00 95.06 195 SER A CA 1
ATOM 1628 C C . SER A 1 195 ? -2.078 -3.914 5.027 1.00 95.06 195 SER A C 1
ATOM 1630 O O . SER A 1 195 ? -2.480 -5.075 5.022 1.00 95.06 195 SER A O 1
ATOM 1632 N N . SER A 1 196 ? -1.534 -3.355 3.943 1.00 93.88 196 SER A N 1
ATOM 1633 C CA . SER A 1 196 ? -1.454 -4.039 2.648 1.00 93.88 196 SER A CA 1
ATOM 1634 C C . SER A 1 196 ? -0.479 -5.222 2.614 1.00 93.88 196 SER A C 1
ATOM 1636 O O . SER A 1 196 ? -0.623 -6.084 1.751 1.00 93.88 196 SER A O 1
ATOM 1638 N N . LEU A 1 197 ? 0.474 -5.305 3.552 1.00 91.56 197 LEU A N 1
ATOM 1639 C CA . LEU A 1 197 ? 1.405 -6.438 3.649 1.00 91.56 197 LEU A CA 1
ATOM 1640 C C . LEU A 1 197 ? 0.734 -7.735 4.129 1.00 91.56 197 LEU A C 1
ATOM 1642 O O . LEU A 1 197 ? 1.334 -8.801 4.023 1.00 91.56 197 LEU A O 1
ATOM 1646 N N . GLY A 1 198 ? -0.488 -7.670 4.671 1.00 83.94 198 GLY A N 1
ATOM 1647 C CA . GLY A 1 198 ? -1.216 -8.854 5.144 1.00 83.94 198 GLY A CA 1
ATOM 1648 C C . GLY A 1 198 ? -0.608 -9.515 6.389 1.00 83.94 198 GLY A C 1
ATOM 1649 O O . GLY A 1 198 ? -0.949 -10.650 6.716 1.00 83.94 198 GLY A O 1
ATOM 1650 N N . THR A 1 199 ? 0.298 -8.825 7.085 1.00 87.00 199 THR A N 1
ATOM 1651 C CA . THR A 1 199 ? 0.876 -9.269 8.359 1.00 87.00 199 THR A CA 1
ATOM 1652 C C . THR A 1 199 ? -0.070 -8.963 9.514 1.00 87.00 199 THR A C 1
ATOM 1654 O O . THR A 1 199 ? -0.597 -7.855 9.571 1.00 87.00 199 THR A O 1
ATOM 1657 N N . ASN A 1 200 ? -0.210 -9.886 10.471 1.00 92.75 200 ASN A N 1
ATOM 1658 C CA . ASN A 1 200 ? -1.006 -9.653 11.679 1.00 92.75 200 ASN A CA 1
ATOM 1659 C C . ASN A 1 200 ? -0.362 -8.556 12.548 1.00 92.75 200 ASN A C 1
ATOM 1661 O O . ASN A 1 200 ? 0.725 -8.731 13.106 1.00 92.75 200 ASN A O 1
ATOM 1665 N N . LEU A 1 201 ? -1.044 -7.418 12.634 1.00 95.62 201 LEU A N 1
ATOM 1666 C CA . LEU A 1 201 ? -0.665 -6.220 13.373 1.00 95.62 201 LEU A CA 1
ATOM 1667 C C . LEU A 1 201 ? -1.834 -5.691 14.221 1.00 95.62 201 LEU A C 1
ATOM 1669 O O . LEU A 1 201 ? -1.787 -4.548 14.678 1.00 95.62 201 LEU A O 1
ATOM 1673 N N . SER A 1 202 ? -2.854 -6.511 14.487 1.00 94.88 202 SER A N 1
ATOM 1674 C CA . SER A 1 202 ? -4.079 -6.108 15.186 1.00 94.88 202 SER A CA 1
ATOM 1675 C C . SER A 1 202 ? -3.794 -5.458 16.547 1.00 94.88 202 SER A C 1
ATOM 1677 O O . SER A 1 202 ? -4.277 -4.361 16.832 1.00 94.88 202 SER A O 1
ATOM 1679 N N . GLY A 1 203 ? -2.913 -6.066 17.349 1.00 95.69 203 GLY A N 1
ATOM 1680 C CA . GLY A 1 203 ? -2.492 -5.522 18.644 1.00 95.69 203 GLY A CA 1
ATOM 1681 C C . GLY A 1 203 ? -1.751 -4.188 18.517 1.00 95.69 203 GLY A C 1
ATOM 1682 O O . GLY A 1 203 ? -1.964 -3.278 19.312 1.00 95.69 203 GLY A O 1
ATOM 1683 N N . TYR A 1 204 ? -0.942 -4.029 17.467 1.00 96.44 204 TYR A N 1
ATOM 1684 C CA . TYR A 1 204 ? -0.255 -2.770 17.184 1.00 96.44 204 TYR A CA 1
ATOM 1685 C C . TYR A 1 204 ? -1.237 -1.660 16.778 1.00 96.44 204 TYR A C 1
ATOM 1687 O O . TYR A 1 204 ? -1.113 -0.530 17.248 1.00 96.44 204 TYR A O 1
ATOM 1695 N N . TYR A 1 205 ? -2.234 -1.966 15.942 1.00 97.44 205 TYR A N 1
ATOM 1696 C CA . TYR A 1 205 ? -3.273 -1.000 15.579 1.00 97.44 205 TYR A CA 1
ATOM 1697 C C . TYR A 1 205 ? -4.108 -0.583 16.790 1.00 97.44 205 TYR A C 1
ATOM 1699 O O . TYR A 1 205 ? -4.380 0.607 16.950 1.00 97.44 205 TYR A O 1
ATOM 1707 N N . LEU A 1 206 ? -4.446 -1.520 17.679 1.00 96.56 206 LEU A N 1
ATOM 1708 C CA . LEU A 1 206 ? -5.134 -1.204 18.930 1.00 96.56 206 LEU A CA 1
ATOM 1709 C C . LEU A 1 206 ? -4.295 -0.265 19.817 1.00 96.56 206 LEU A C 1
ATOM 1711 O O . LEU A 1 206 ? -4.801 0.756 20.283 1.00 96.56 206 LEU A O 1
ATOM 1715 N N . ASP A 1 207 ? -2.998 -0.544 19.978 1.00 96.19 207 ASP A N 1
ATOM 1716 C CA . ASP A 1 207 ? -2.076 0.316 20.733 1.00 96.19 207 ASP A CA 1
ATOM 1717 C C . ASP A 1 207 ? -1.946 1.726 20.133 1.00 96.19 207 ASP A C 1
ATOM 1719 O O . ASP A 1 207 ? -1.764 2.707 20.863 1.00 96.19 207 ASP A O 1
ATOM 1723 N N . LEU A 1 208 ? -2.030 1.849 18.804 1.00 96.88 208 LEU A N 1
ATOM 1724 C CA . LEU A 1 208 ? -2.048 3.144 18.124 1.00 96.88 208 LEU A CA 1
ATOM 1725 C C . LEU A 1 208 ? -3.354 3.907 18.363 1.00 96.88 208 LEU A C 1
ATOM 1727 O O . LEU A 1 208 ? -3.296 5.113 18.601 1.00 96.88 208 LEU A O 1
ATOM 1731 N N . LEU A 1 209 ? -4.510 3.232 18.330 1.00 97.12 209 LEU A N 1
ATOM 1732 C CA . LEU A 1 209 ? -5.815 3.856 18.588 1.00 97.12 209 LEU A CA 1
ATOM 1733 C C . LEU A 1 209 ? -5.884 4.500 19.974 1.00 97.12 209 LEU A C 1
ATOM 1735 O O . LEU A 1 209 ? -6.475 5.563 20.121 1.00 97.12 209 LEU A O 1
ATOM 1739 N N . ILE A 1 210 ? -5.228 3.903 20.972 1.00 94.62 210 ILE A N 1
ATOM 1740 C CA . ILE A 1 210 ? -5.160 4.449 22.337 1.00 94.62 210 ILE A CA 1
ATOM 1741 C C . ILE A 1 210 ? -4.425 5.800 22.381 1.00 94.62 210 ILE A C 1
ATOM 1743 O O . ILE A 1 210 ? -4.709 6.636 23.238 1.00 94.62 210 ILE A O 1
ATOM 1747 N N . LYS A 1 211 ? -3.451 6.015 21.490 1.00 93.19 211 LYS A N 1
ATOM 1748 C CA . LYS A 1 211 ? -2.545 7.177 21.523 1.00 93.19 211 LYS A CA 1
ATOM 1749 C C . LYS A 1 211 ? -2.926 8.278 20.535 1.00 93.19 211 LYS A C 1
ATOM 1751 O O . LYS A 1 211 ? -2.466 9.410 20.684 1.00 93.19 211 LYS A O 1
ATOM 1756 N N . GLU A 1 212 ? -3.688 7.946 19.499 1.00 94.88 212 GLU A N 1
ATOM 1757 C CA . GLU A 1 212 ? -4.012 8.862 18.410 1.00 94.88 212 GLU A CA 1
ATOM 1758 C C . GLU A 1 212 ? -5.242 9.718 18.731 1.00 94.88 212 GLU A C 1
ATOM 1760 O O . GLU A 1 212 ? -6.246 9.231 19.234 1.00 94.88 212 GLU A O 1
ATOM 1765 N N . ASN A 1 213 ? -5.176 11.004 18.382 1.00 92.56 213 ASN A N 1
ATOM 1766 C CA . ASN A 1 213 ? -6.271 11.961 18.567 1.00 92.56 213 ASN A CA 1
ATOM 1767 C C . ASN A 1 213 ? -6.786 12.529 17.234 1.00 92.56 213 ASN A C 1
ATOM 1769 O O . ASN A 1 213 ? -7.872 13.110 17.175 1.00 92.56 213 ASN A O 1
ATOM 1773 N N . ASN A 1 214 ? -6.018 12.397 16.149 1.00 94.56 214 ASN A N 1
ATOM 1774 C CA . ASN A 1 214 ? -6.411 12.878 14.834 1.00 94.56 214 ASN A CA 1
ATOM 1775 C C . ASN A 1 214 ? -7.447 11.940 14.198 1.00 94.56 214 ASN A C 1
ATOM 1777 O O . ASN A 1 214 ? -7.130 10.815 13.821 1.00 94.56 214 ASN A O 1
ATOM 1781 N N . GLN A 1 215 ? -8.667 12.438 13.991 1.00 93.62 215 GLN A N 1
ATOM 1782 C CA . GLN A 1 215 ? -9.800 11.647 13.496 1.00 93.62 215 GLN A CA 1
ATOM 1783 C C . GLN A 1 215 ? -9.569 11.002 12.125 1.00 93.62 215 GLN A C 1
ATOM 1785 O O . GLN A 1 215 ? -10.024 9.883 11.895 1.00 93.62 215 GLN A O 1
ATOM 1790 N N . LYS A 1 216 ? -8.814 11.653 11.232 1.00 94.88 216 LYS A N 1
ATOM 1791 C CA . LYS A 1 216 ? -8.475 11.087 9.918 1.00 94.88 216 LYS A CA 1
ATOM 1792 C C . LYS A 1 216 ? -7.517 9.898 10.052 1.00 94.88 216 LYS A C 1
ATOM 1794 O O . LYS A 1 216 ? -7.621 8.916 9.315 1.00 94.88 216 LYS A O 1
ATOM 1799 N N . ILE A 1 217 ? -6.583 9.983 10.998 1.00 96.69 217 ILE A N 1
ATOM 1800 C CA . ILE A 1 217 ? -5.626 8.910 11.282 1.00 96.69 217 ILE A CA 1
ATOM 1801 C C . ILE A 1 217 ? -6.330 7.776 12.030 1.00 96.69 217 ILE A C 1
ATOM 1803 O O . ILE A 1 217 ? -6.174 6.630 11.626 1.00 96.69 217 ILE A O 1
ATOM 1807 N N . ILE A 1 218 ? -7.186 8.086 13.011 1.00 97.44 218 ILE A N 1
ATOM 1808 C CA . ILE A 1 218 ? -8.057 7.109 13.688 1.00 97.44 218 ILE A CA 1
ATOM 1809 C C . ILE A 1 218 ? -8.860 6.309 12.664 1.00 97.44 218 ILE A C 1
ATOM 1811 O O . ILE A 1 218 ? -8.800 5.086 12.681 1.00 97.44 218 ILE A O 1
ATOM 1815 N N . GLY A 1 219 ? -9.536 6.969 11.719 1.00 97.19 219 GLY A N 1
ATOM 1816 C CA . GLY A 1 219 ? -10.300 6.278 10.677 1.00 97.19 219 GLY A CA 1
ATOM 1817 C C . GLY A 1 219 ? -9.443 5.371 9.795 1.00 97.19 219 GLY A C 1
ATOM 1818 O O . GLY A 1 219 ? -9.887 4.302 9.381 1.00 97.19 219 GLY A O 1
ATOM 1819 N N . THR A 1 220 ? -8.190 5.754 9.544 1.00 97.75 220 THR A N 1
ATOM 1820 C CA . THR A 1 220 ? -7.231 4.905 8.822 1.00 97.75 220 THR A CA 1
ATOM 1821 C C . THR A 1 220 ? -6.840 3.685 9.661 1.00 97.75 220 THR A C 1
ATOM 1823 O O . THR A 1 220 ? -6.869 2.570 9.155 1.00 97.75 220 THR A O 1
ATOM 1826 N N . ILE A 1 221 ? -6.538 3.870 10.950 1.00 98.19 221 ILE A N 1
ATOM 1827 C CA . ILE A 1 221 ? -6.177 2.773 11.857 1.00 98.19 221 ILE A CA 1
ATOM 1828 C C . ILE A 1 221 ? -7.360 1.814 12.055 1.00 98.19 221 ILE A C 1
ATOM 1830 O O . ILE A 1 221 ? -7.157 0.607 12.023 1.00 98.19 221 ILE A O 1
ATOM 1834 N N . LEU A 1 222 ? -8.590 2.322 12.198 1.00 97.81 222 LEU A N 1
ATOM 1835 C CA . LEU A 1 222 ? -9.804 1.504 12.297 1.00 97.81 222 LEU A CA 1
ATOM 1836 C C . LEU A 1 222 ? -10.014 0.652 11.042 1.00 97.81 222 LEU A C 1
ATOM 1838 O O . LEU A 1 222 ? -10.306 -0.533 11.159 1.00 97.81 222 LEU A O 1
ATOM 1842 N N . LYS A 1 223 ? -9.822 1.221 9.842 1.00 96.50 223 LYS A N 1
ATOM 1843 C CA . LYS A 1 223 ? -9.871 0.451 8.585 1.00 96.50 223 LYS A CA 1
ATOM 1844 C C . LYS A 1 223 ? -8.817 -0.657 8.571 1.00 96.50 223 LYS A C 1
ATOM 1846 O O . LYS A 1 223 ? -9.143 -1.783 8.209 1.00 96.50 223 LYS A O 1
ATOM 1851 N N . SER A 1 224 ? -7.589 -0.353 8.992 1.00 96.94 224 SER A N 1
ATOM 1852 C CA . SER A 1 224 ? -6.516 -1.347 9.072 1.00 96.94 224 SER A CA 1
ATOM 1853 C C . SER A 1 224 ? -6.817 -2.448 10.090 1.00 96.94 224 SER A C 1
ATOM 1855 O O . SER A 1 224 ? -6.652 -3.616 9.766 1.00 96.94 224 SER A O 1
ATOM 1857 N N . LEU A 1 225 ? -7.310 -2.096 11.283 1.00 96.69 225 LEU A N 1
ATOM 1858 C CA . LEU A 1 225 ? -7.703 -3.053 12.320 1.00 96.69 225 LEU A CA 1
ATOM 1859 C C . LEU A 1 225 ? -8.860 -3.943 11.854 1.00 96.69 225 LEU A C 1
ATOM 1861 O O . LEU A 1 225 ? -8.782 -5.155 11.998 1.00 96.69 225 LEU A O 1
ATOM 1865 N N . GLY A 1 226 ? -9.909 -3.358 11.268 1.00 93.56 226 GLY A N 1
ATOM 1866 C CA . GLY A 1 226 ? -11.057 -4.105 10.746 1.00 93.56 226 GLY A CA 1
ATOM 1867 C C . GLY A 1 226 ? -10.712 -5.010 9.559 1.00 93.56 226 GLY A C 1
ATOM 1868 O O . GLY A 1 226 ? -11.369 -6.023 9.350 1.00 93.56 226 GLY A O 1
ATOM 1869 N N . GLY A 1 227 ? -9.667 -4.680 8.794 1.00 92.44 227 GLY A N 1
ATOM 1870 C CA . GLY A 1 227 ? -9.141 -5.534 7.726 1.00 92.44 227 GLY A CA 1
ATOM 1871 C C . GLY A 1 227 ? -8.190 -6.637 8.205 1.00 92.44 227 GLY A C 1
ATOM 1872 O O . GLY A 1 227 ? -7.917 -7.567 7.448 1.00 92.44 227 GLY A O 1
ATOM 1873 N N . ASP A 1 228 ? -7.683 -6.556 9.436 1.00 94.12 228 ASP A N 1
ATOM 1874 C CA . ASP A 1 228 ? -6.713 -7.505 9.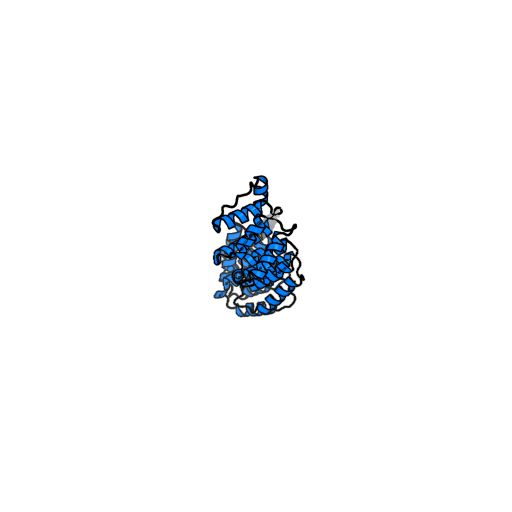979 1.00 94.12 228 ASP A CA 1
ATOM 1875 C C . ASP A 1 228 ? -7.422 -8.742 10.544 1.00 94.12 228 ASP A C 1
ATOM 1877 O O . ASP A 1 228 ? -8.270 -8.639 11.433 1.00 94.12 228 ASP A O 1
ATOM 1881 N N . ILE A 1 229 ? -7.082 -9.930 10.038 1.00 90.44 229 ILE A N 1
ATOM 1882 C CA . ILE A 1 229 ? -7.654 -11.206 10.504 1.00 90.44 229 ILE A CA 1
ATOM 1883 C C . ILE A 1 229 ? -7.283 -11.462 11.969 1.00 90.44 229 ILE A C 1
ATOM 1885 O O . ILE A 1 229 ? -8.077 -12.022 12.714 1.00 90.44 229 ILE A O 1
ATOM 1889 N N . GLY A 1 230 ? -6.123 -10.982 12.421 1.00 89.50 230 GLY A N 1
ATOM 1890 C CA . GLY A 1 230 ? -5.696 -11.109 13.808 1.00 89.50 230 GLY A CA 1
ATOM 1891 C C . GLY A 1 230 ? -6.526 -10.308 14.806 1.00 89.50 230 GLY A C 1
ATOM 1892 O O . GLY A 1 230 ? -6.228 -10.352 15.999 1.00 89.50 230 GLY A O 1
ATOM 1893 N N . ARG A 1 231 ? -7.521 -9.522 14.364 1.00 90.75 231 ARG A N 1
ATOM 1894 C CA . ARG A 1 231 ? -8.409 -8.782 15.275 1.00 90.75 231 ARG A CA 1
ATOM 18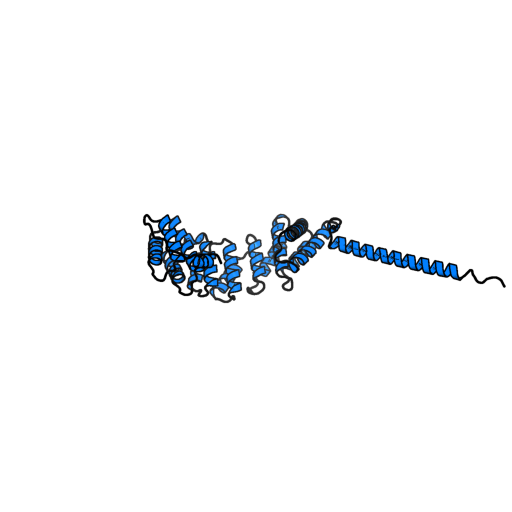95 C C . ARG A 1 231 ? -9.244 -9.709 16.154 1.00 90.75 231 ARG A C 1
ATOM 1897 O O . ARG A 1 231 ? -9.520 -9.340 17.286 1.00 90.75 231 ARG A O 1
ATOM 1904 N N . PHE A 1 232 ? -9.588 -10.892 15.650 1.00 88.12 232 PHE A N 1
ATOM 1905 C CA . PHE A 1 232 ? -10.384 -11.900 16.351 1.00 88.12 232 PHE A CA 1
ATOM 1906 C C . PHE A 1 232 ? -9.652 -12.505 17.558 1.00 88.12 232 PHE A C 1
ATOM 1908 O O . PHE A 1 232 ? -10.273 -12.871 18.547 1.00 88.12 232 PHE A O 1
ATOM 1915 N N . ASP A 1 233 ? -8.316 -12.495 17.537 1.00 88.44 233 ASP A N 1
ATOM 1916 C CA . ASP A 1 233 ? -7.485 -12.958 18.654 1.00 88.44 233 ASP A CA 1
ATOM 1917 C C . ASP A 1 233 ? -7.324 -11.904 19.772 1.00 88.44 233 ASP A C 1
ATOM 1919 O O . ASP A 1 233 ? -6.625 -12.140 20.765 1.00 88.44 233 ASP A O 1
ATOM 1923 N N . LEU A 1 234 ? -7.890 -10.702 19.606 1.00 89.06 234 LEU A N 1
ATOM 1924 C CA . LEU A 1 234 ? -7.725 -9.621 20.572 1.00 89.06 234 LEU A CA 1
ATOM 1925 C C . LEU A 1 234 ? -8.595 -9.822 21.815 1.00 89.06 234 LEU A C 1
ATOM 1927 O O . LEU A 1 234 ? -9.759 -10.197 21.754 1.00 89.06 234 LEU A O 1
ATOM 1931 N N . ASP A 1 235 ? -8.029 -9.464 22.966 1.00 87.69 235 ASP A N 1
ATOM 1932 C CA . ASP A 1 235 ? -8.739 -9.448 24.243 1.00 87.69 235 ASP A CA 1
ATOM 1933 C C . ASP A 1 235 ? -9.876 -8.410 24.225 1.00 87.69 235 ASP A C 1
ATOM 1935 O O . ASP A 1 235 ? -9.624 -7.198 24.236 1.00 87.69 235 ASP A O 1
ATOM 1939 N N . HIS A 1 236 ? -11.125 -8.886 24.228 1.00 84.56 236 HIS A N 1
ATOM 1940 C CA . HIS A 1 236 ? -12.329 -8.049 24.214 1.00 84.56 236 HIS A CA 1
ATOM 1941 C C . HIS A 1 236 ? -12.337 -7.004 25.335 1.00 84.56 236 HIS A C 1
ATOM 1943 O O . HIS A 1 236 ? -12.694 -5.851 25.086 1.00 84.56 236 HIS A O 1
ATOM 1949 N N . GLY A 1 237 ? -11.832 -7.352 26.525 1.00 84.12 237 GLY A N 1
ATOM 1950 C CA . GLY A 1 237 ? -11.752 -6.432 27.661 1.00 84.12 237 GLY A CA 1
ATOM 1951 C C . GLY A 1 237 ? -10.833 -5.229 27.415 1.00 84.12 237 GLY A C 1
ATOM 1952 O O . GLY A 1 237 ? -10.936 -4.217 28.106 1.00 84.12 237 GLY A O 1
ATOM 1953 N N . LYS A 1 238 ? -9.945 -5.305 26.415 1.00 88.50 238 LYS A N 1
ATOM 1954 C CA . LYS A 1 238 ? -9.112 -4.182 25.955 1.00 88.50 238 LYS A CA 1
ATOM 1955 C C . LYS A 1 238 ? -9.683 -3.494 24.726 1.00 88.50 238 LYS A C 1
ATOM 1957 O O . LYS A 1 238 ? -9.542 -2.281 24.602 1.00 88.50 238 LYS A O 1
ATOM 1962 N N . VAL A 1 239 ? -10.296 -4.250 23.820 1.00 91.50 239 VAL A N 1
ATOM 1963 C CA . VAL A 1 239 ? -10.841 -3.711 22.569 1.00 91.50 239 VAL A CA 1
ATOM 1964 C C . VAL A 1 239 ? -12.060 -2.835 22.837 1.00 91.50 239 VAL A C 1
ATOM 1966 O O . VAL A 1 239 ? -12.098 -1.695 22.371 1.00 91.50 239 VAL A O 1
ATOM 1969 N N . LEU A 1 240 ? -13.026 -3.330 23.616 1.00 91.69 240 LEU A N 1
ATOM 1970 C CA . LEU A 1 240 ? -14.303 -2.648 23.832 1.00 91.69 240 LEU A CA 1
ATOM 1971 C C . LEU A 1 240 ? -14.139 -1.233 24.404 1.00 91.69 240 LEU A C 1
ATOM 1973 O O . LEU A 1 240 ? -14.670 -0.309 23.789 1.00 91.69 240 LEU A O 1
ATOM 1977 N N . PRO A 1 241 ? -13.344 -0.991 25.468 1.00 92.31 241 PRO A N 1
ATOM 1978 C CA . PRO A 1 241 ? -13.179 0.363 26.001 1.00 92.31 241 PRO A CA 1
ATOM 1979 C C . PRO A 1 241 ? -12.537 1.340 25.006 1.00 92.31 241 PRO A C 1
ATOM 1981 O O . PRO A 1 241 ? -12.838 2.534 25.016 1.00 92.31 241 PRO A O 1
ATOM 1984 N N . VAL A 1 242 ? -11.641 0.855 24.139 1.00 95.31 242 VAL A N 1
ATOM 1985 C CA . VAL A 1 242 ? -10.994 1.695 23.118 1.00 95.31 242 VAL A CA 1
ATOM 1986 C C . VAL A 1 242 ? -12.000 2.091 22.045 1.00 95.31 242 VAL A C 1
ATOM 1988 O O . VAL A 1 242 ? -12.099 3.270 21.703 1.00 95.31 242 VAL A O 1
ATOM 1991 N N . LEU A 1 243 ? -12.768 1.124 21.545 1.00 95.25 243 LEU A N 1
ATOM 1992 C CA . LEU A 1 243 ? -13.809 1.369 20.553 1.00 95.25 243 LEU A CA 1
ATOM 1993 C C . LEU A 1 243 ? -14.931 2.256 21.112 1.00 95.25 243 LEU A C 1
ATOM 1995 O O . LEU A 1 243 ? -15.384 3.159 20.412 1.00 95.25 243 LEU A O 1
ATOM 1999 N N . GLU A 1 244 ? -15.309 2.080 22.382 1.00 92.38 244 GLU A N 1
ATOM 2000 C CA . GLU A 1 244 ? -16.258 2.946 23.092 1.00 92.38 244 GLU A CA 1
ATOM 2001 C C . GLU A 1 244 ? -15.800 4.392 23.133 1.00 92.38 244 GLU A C 1
ATOM 2003 O O . GLU A 1 244 ? -16.537 5.298 22.747 1.00 92.38 244 GLU A O 1
ATOM 2008 N N . ASN A 1 245 ? -14.564 4.607 23.578 1.00 93.25 245 ASN A N 1
ATOM 2009 C CA . ASN A 1 245 ? -14.012 5.941 23.720 1.00 93.25 245 ASN A CA 1
ATOM 2010 C C . ASN A 1 245 ? -13.951 6.666 22.370 1.00 93.25 245 ASN A C 1
ATOM 2012 O O . ASN A 1 245 ? -14.212 7.863 22.299 1.00 93.25 245 ASN A O 1
ATOM 2016 N N . ILE A 1 246 ? -13.644 5.945 21.287 1.00 95.25 246 ILE A N 1
ATOM 2017 C CA . ILE A 1 246 ? -13.692 6.502 19.932 1.00 95.25 246 ILE A CA 1
ATOM 2018 C C . ILE A 1 246 ? -15.136 6.816 19.538 1.00 95.25 246 ILE A C 1
ATOM 2020 O O . ILE A 1 246 ? -15.416 7.917 19.077 1.00 95.25 246 ILE A O 1
ATOM 2024 N N . PHE A 1 247 ? -16.064 5.882 19.737 1.00 94.25 247 PHE A N 1
ATOM 2025 C CA . PHE A 1 247 ? -17.458 6.055 19.343 1.00 94.25 247 PHE A CA 1
ATOM 2026 C C . PHE A 1 247 ? -18.119 7.259 20.031 1.00 94.25 247 PHE A C 1
ATOM 2028 O O . PHE A 1 247 ? -18.733 8.100 19.370 1.00 94.25 247 PHE A O 1
ATOM 2035 N N . LEU A 1 248 ? -17.939 7.368 21.350 1.00 91.00 248 LEU A N 1
ATOM 2036 C CA . LEU A 1 248 ? -18.515 8.419 22.191 1.00 91.00 248 LEU A CA 1
ATOM 2037 C C . LEU A 1 248 ? -17.768 9.756 22.099 1.00 91.00 248 LEU A C 1
ATOM 2039 O O . LEU A 1 248 ? -18.222 10.756 22.661 1.00 91.00 248 LEU A O 1
ATOM 2043 N N . ASN A 1 249 ? -16.631 9.817 21.402 1.00 91.12 249 ASN A N 1
ATOM 2044 C CA . ASN A 1 249 ? -15.914 11.069 21.224 1.00 91.12 249 ASN A CA 1
ATOM 2045 C C . ASN A 1 249 ? -16.756 12.048 20.391 1.00 91.12 249 ASN A C 1
ATOM 2047 O O . ASN A 1 249 ? -17.205 11.743 19.283 1.00 91.12 249 ASN A O 1
ATOM 2051 N N . VAL A 1 250 ? -16.914 13.270 20.898 1.00 86.12 250 VAL A N 1
ATOM 2052 C CA . VAL A 1 250 ? -17.668 14.338 20.221 1.00 86.12 250 VAL A CA 1
ATOM 2053 C C . VAL A 1 250 ? -17.071 14.733 18.870 1.00 86.12 250 VAL A C 1
ATOM 2055 O O . VAL A 1 250 ? -17.791 15.198 17.996 1.00 86.12 250 VAL A O 1
ATOM 2058 N N . ASN A 1 251 ? -15.762 14.536 18.686 1.00 87.94 251 ASN A N 1
ATOM 2059 C CA . ASN A 1 251 ? -15.074 14.834 17.432 1.00 87.94 251 ASN A CA 1
ATOM 2060 C C . ASN A 1 251 ? -15.116 13.662 16.445 1.00 87.94 251 ASN A C 1
ATOM 2062 O O . ASN A 1 251 ? -14.688 13.823 15.302 1.00 87.94 251 ASN A O 1
ATOM 2066 N N . SER A 1 252 ? -15.566 12.478 16.867 1.00 86.75 252 SER A N 1
ATOM 2067 C CA . SER A 1 252 ? -15.659 11.334 15.971 1.00 86.75 252 SER A CA 1
ATOM 2068 C C . SER A 1 252 ? -16.866 11.483 15.065 1.00 86.75 252 SER A C 1
ATOM 2070 O O . SER A 1 252 ? -18.011 11.384 15.493 1.00 86.75 252 SER A O 1
ATOM 2072 N N . GLY A 1 253 ? -16.571 11.752 13.795 1.00 85.94 253 GLY A N 1
ATOM 2073 C CA . GLY A 1 253 ? -17.575 11.799 12.747 1.00 85.94 253 GLY A CA 1
ATOM 2074 C C . GLY A 1 253 ? -18.183 10.425 12.478 1.00 85.94 253 GLY A C 1
ATOM 2075 O O . GLY A 1 253 ? -17.639 9.384 12.870 1.00 85.94 253 GLY A O 1
ATOM 2076 N N . PHE A 1 254 ? -19.290 10.448 11.744 1.00 84.31 254 PHE A N 1
ATOM 2077 C CA . PHE A 1 254 ? -20.057 9.271 11.355 1.00 84.31 254 PHE A CA 1
ATOM 2078 C C . PHE A 1 254 ? -19.183 8.146 10.755 1.00 84.31 254 PHE A C 1
ATOM 2080 O O . PHE A 1 254 ? -19.333 6.983 11.127 1.00 84.31 254 PHE A O 1
ATOM 2087 N N . GLU A 1 255 ? -18.200 8.471 9.903 1.00 87.94 255 GLU A N 1
ATOM 2088 C CA . GLU A 1 255 ? -17.324 7.466 9.279 1.00 87.94 255 GLU A CA 1
ATOM 2089 C C . GLU A 1 255 ? -16.580 6.583 10.294 1.00 87.94 255 GLU A C 1
ATOM 2091 O O . GLU A 1 255 ? -16.490 5.368 10.105 1.00 87.94 255 GLU A O 1
ATOM 2096 N N . ASN A 1 256 ? -16.055 7.182 11.369 1.00 93.50 256 ASN A N 1
ATOM 2097 C CA . ASN A 1 256 ? -15.308 6.461 12.401 1.00 93.50 256 ASN A CA 1
ATOM 2098 C C . ASN A 1 256 ? -16.253 5.633 13.275 1.00 93.50 256 ASN A C 1
ATOM 2100 O O . ASN A 1 256 ? -15.951 4.476 13.563 1.00 93.50 256 ASN A O 1
ATOM 2104 N N . ARG A 1 257 ? -17.417 6.188 13.639 1.00 92.69 257 ARG A N 1
ATOM 2105 C CA . ARG A 1 257 ? -18.456 5.469 14.396 1.00 92.69 257 ARG A CA 1
ATOM 2106 C C . ARG A 1 257 ? -18.955 4.240 13.640 1.00 92.69 2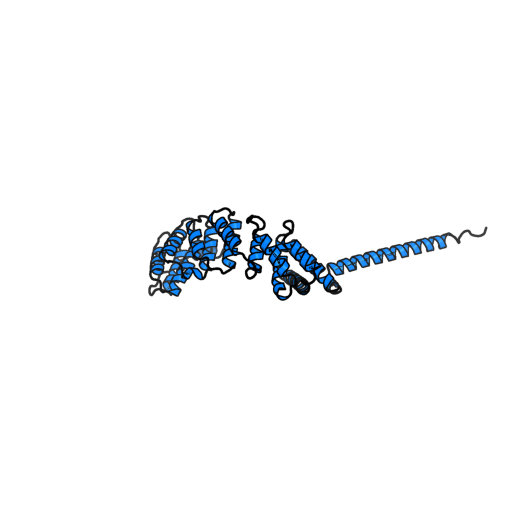57 ARG A C 1
ATOM 2108 O O . ARG A 1 257 ? -19.036 3.160 14.219 1.00 92.69 257 ARG A O 1
ATOM 2115 N N . ARG A 1 258 ? -19.182 4.363 12.329 1.00 91.00 258 ARG A N 1
ATOM 2116 C CA . ARG A 1 258 ? -19.531 3.235 11.452 1.00 91.00 258 ARG A CA 1
ATOM 2117 C C . ARG A 1 258 ? -18.470 2.136 11.480 1.00 91.00 258 ARG A C 1
ATOM 2119 O O . ARG A 1 258 ? -18.813 0.967 11.608 1.00 91.00 258 ARG A O 1
ATOM 2126 N N . LEU A 1 259 ? -17.190 2.496 11.357 1.00 94.75 259 LEU A N 1
ATOM 2127 C CA . LEU A 1 259 ? -16.098 1.516 11.397 1.00 94.75 259 LEU A CA 1
ATOM 2128 C C . LEU A 1 259 ? -16.037 0.789 12.743 1.00 94.75 259 LEU A C 1
ATOM 2130 O O . LEU A 1 259 ? -15.823 -0.418 12.761 1.00 94.75 259 LEU A O 1
ATOM 2134 N N . VAL A 1 260 ? -16.272 1.501 13.849 1.00 95.50 260 VAL A N 1
ATOM 2135 C CA . VAL A 1 260 ? -16.393 0.888 15.178 1.00 95.50 260 VAL A CA 1
ATOM 2136 C C . VAL A 1 260 ? -17.523 -0.143 15.200 1.00 95.50 260 VAL A C 1
ATOM 2138 O O . VAL A 1 260 ? -17.283 -1.280 15.595 1.00 95.50 260 VAL A O 1
ATOM 2141 N N . ILE A 1 261 ? -18.725 0.213 14.732 1.00 93.88 261 ILE A N 1
ATOM 2142 C CA . ILE A 1 261 ? -19.870 -0.712 14.704 1.00 93.88 261 ILE A CA 1
ATOM 2143 C C . ILE A 1 261 ? -19.556 -1.953 13.861 1.00 93.88 261 ILE A C 1
ATOM 2145 O O . ILE A 1 261 ? -19.852 -3.061 14.294 1.00 93.88 261 ILE A O 1
ATOM 2149 N N . PHE A 1 262 ? -18.915 -1.799 12.699 1.00 91.75 262 PHE A N 1
ATOM 2150 C CA . PHE A 1 262 ? -18.545 -2.944 11.860 1.00 91.75 262 PHE A CA 1
ATOM 2151 C C . PHE A 1 262 ? -17.547 -3.877 12.544 1.00 91.75 262 PHE A C 1
ATOM 2153 O O . PHE A 1 262 ? -17.769 -5.086 12.560 1.00 91.75 262 PHE A O 1
ATOM 2160 N N . ILE A 1 263 ? -16.509 -3.328 13.179 1.00 92.94 263 ILE A N 1
ATOM 2161 C CA . ILE A 1 263 ? -15.553 -4.129 13.952 1.00 92.94 263 ILE A CA 1
ATOM 2162 C C . ILE A 1 263 ? -16.273 -4.886 15.079 1.00 92.94 263 ILE A C 1
ATOM 2164 O O . ILE A 1 263 ? -16.023 -6.070 15.276 1.00 92.94 263 ILE A O 1
ATOM 2168 N N . LEU A 1 264 ? -17.196 -4.234 15.793 1.00 91.12 264 LEU A N 1
ATOM 2169 C CA . LEU A 1 264 ? -17.993 -4.875 16.846 1.00 91.12 264 LEU A CA 1
ATOM 2170 C C . LEU A 1 264 ? -18.920 -5.964 16.291 1.00 91.12 264 LEU A C 1
ATOM 2172 O O . LEU A 1 264 ? -19.057 -7.019 16.903 1.00 91.12 264 LEU A O 1
ATOM 2176 N N . SER A 1 265 ? -19.536 -5.735 15.130 1.00 88.62 265 SER A N 1
ATOM 2177 C CA . SER A 1 265 ? -20.436 -6.708 14.505 1.00 88.62 265 SER A CA 1
ATOM 2178 C C . SER A 1 265 ? -19.720 -8.012 14.151 1.00 88.62 265 SER A C 1
ATOM 2180 O O . SER A 1 265 ? -20.281 -9.088 14.358 1.00 88.62 265 SER A O 1
ATOM 2182 N N . ASP A 1 266 ? -18.462 -7.922 13.711 1.00 85.38 266 ASP A N 1
ATOM 2183 C CA . ASP A 1 266 ? -17.646 -9.086 13.369 1.00 85.38 266 ASP A CA 1
ATOM 2184 C C . ASP A 1 266 ? -17.391 -9.975 14.599 1.00 85.38 266 ASP A C 1
ATOM 2186 O O . ASP A 1 266 ? -17.499 -11.195 14.501 1.00 85.38 266 ASP A O 1
ATOM 2190 N N . PHE A 1 267 ? -17.135 -9.379 15.772 1.00 83.38 267 PHE A N 1
ATOM 2191 C CA . PHE A 1 267 ? -16.938 -10.126 17.023 1.00 83.38 267 PHE A CA 1
ATOM 2192 C C . PHE A 1 267 ? -18.194 -10.867 17.502 1.00 83.38 267 PHE A C 1
ATOM 2194 O O . PHE A 1 267 ? -18.088 -11.869 18.208 1.00 83.38 267 PHE A O 1
ATOM 2201 N N . ILE A 1 268 ? -19.392 -10.392 17.147 1.00 82.31 268 ILE A N 1
ATOM 2202 C CA . ILE A 1 268 ? -20.636 -11.093 17.495 1.00 82.31 268 ILE A CA 1
ATOM 2203 C C . ILE A 1 268 ? -20.814 -12.328 16.616 1.00 82.31 268 ILE A C 1
ATOM 2205 O O . ILE A 1 268 ? -21.193 -13.381 17.120 1.00 82.31 268 ILE A O 1
ATOM 2209 N N . MET A 1 269 ? -20.533 -12.202 15.315 1.00 71.44 269 MET A N 1
ATOM 2210 C CA . MET A 1 269 ? -20.756 -13.276 14.344 1.00 71.44 269 MET A CA 1
ATOM 2211 C C . MET A 1 269 ? -19.892 -14.516 14.589 1.00 71.44 269 MET A C 1
ATOM 2213 O O . MET A 1 269 ? -20.290 -15.605 14.180 1.00 71.44 269 MET A O 1
ATOM 2217 N N . GLU A 1 270 ? -18.718 -14.358 15.199 1.00 67.75 270 GLU A N 1
ATOM 2218 C CA . GLU A 1 270 ? -17.787 -15.468 15.408 1.00 67.75 270 GLU A CA 1
ATOM 2219 C C . GLU A 1 270 ? -18.131 -16.315 16.644 1.00 67.75 270 GLU A C 1
ATOM 2221 O O . GLU A 1 270 ? -18.101 -17.540 16.552 1.00 67.75 270 GLU A O 1
ATOM 2226 N N . ASP A 1 271 ? -18.526 -15.681 17.757 1.00 65.25 271 ASP A N 1
ATOM 2227 C CA . ASP A 1 271 ? -18.561 -16.328 19.082 1.00 65.25 271 ASP A CA 1
ATOM 2228 C C . ASP A 1 271 ? -19.848 -16.085 19.908 1.00 65.25 271 ASP A C 1
ATOM 2230 O O . ASP A 1 271 ? -19.878 -16.390 21.104 1.00 65.25 271 ASP A O 1
ATOM 2234 N N . ASP A 1 272 ? -20.926 -15.541 19.320 1.00 66.88 272 ASP A N 1
ATOM 2235 C CA . ASP A 1 272 ? -22.173 -15.198 20.043 1.00 66.88 272 ASP A CA 1
ATOM 2236 C C . ASP A 1 272 ? -21.888 -14.346 21.302 1.00 66.88 272 ASP A C 1
ATOM 2238 O O . ASP A 1 272 ? -22.407 -14.554 22.410 1.00 66.88 272 ASP A O 1
ATOM 2242 N N . ASN A 1 273 ? -20.988 -13.375 21.132 1.00 75.69 273 ASN A N 1
ATOM 2243 C CA . ASN A 1 273 ? -20.360 -12.665 22.233 1.00 75.69 273 ASN A CA 1
ATOM 2244 C C . ASN A 1 273 ? -21.337 -11.720 22.959 1.00 75.69 273 ASN A C 1
ATOM 2246 O O . ASN A 1 273 ? -21.612 -10.596 22.529 1.00 75.69 273 ASN A O 1
ATOM 2250 N N . GLN A 1 274 ? -21.819 -12.172 24.119 1.00 82.94 274 GLN A N 1
ATOM 2251 C CA . GLN A 1 274 ? -22.755 -11.431 24.970 1.00 82.94 274 GLN A CA 1
ATOM 2252 C C . GLN A 1 274 ? -22.198 -10.094 25.474 1.00 82.94 274 GLN A C 1
ATOM 2254 O O . GLN A 1 274 ? -22.966 -9.154 25.660 1.00 82.94 274 GLN A O 1
ATOM 2259 N N . GLU A 1 275 ? -20.884 -9.979 25.680 1.00 84.75 275 GLU A N 1
ATOM 2260 C CA . GLU A 1 275 ? -20.267 -8.732 26.141 1.00 84.75 275 GLU A CA 1
ATOM 2261 C C . GLU A 1 275 ? -20.388 -7.642 25.070 1.00 84.75 275 GLU A C 1
ATOM 2263 O O . GLU A 1 275 ? -20.795 -6.517 25.361 1.00 84.75 275 GLU A O 1
ATOM 2268 N N . VAL A 1 276 ? -20.134 -8.005 23.811 1.00 87.31 276 VAL A N 1
ATOM 2269 C CA . VAL A 1 276 ? -20.264 -7.102 22.660 1.00 87.31 276 VAL A CA 1
ATOM 2270 C C . VAL A 1 276 ? -21.732 -6.737 22.409 1.00 87.31 276 VAL A C 1
ATOM 2272 O O . VAL A 1 276 ? -22.037 -5.582 22.114 1.00 87.31 276 VAL A O 1
ATOM 2275 N N . LEU A 1 277 ? -22.659 -7.686 22.578 1.00 87.88 277 LEU A N 1
ATOM 2276 C CA . LEU A 1 277 ? -24.099 -7.419 22.478 1.00 87.88 277 LEU A CA 1
ATOM 2277 C C . LEU A 1 277 ? -24.578 -6.430 23.549 1.00 87.88 277 LEU A C 1
ATOM 2279 O O . LEU A 1 277 ? -25.269 -5.465 23.224 1.00 87.88 277 LEU A O 1
ATOM 2283 N N . MET A 1 278 ? -24.187 -6.631 24.812 1.00 87.38 278 MET A N 1
ATOM 2284 C CA . MET A 1 278 ? -24.501 -5.698 25.903 1.00 87.38 278 MET A CA 1
ATOM 2285 C C . MET A 1 278 ? -23.905 -4.313 25.654 1.00 87.38 278 MET A C 1
ATOM 2287 O O . MET A 1 278 ? -24.532 -3.297 25.950 1.00 87.38 278 MET A O 1
ATOM 2291 N N . PHE A 1 279 ? -22.699 -4.275 25.094 1.00 88.81 279 PHE A N 1
ATOM 2292 C CA . PHE A 1 279 ? -22.019 -3.043 24.744 1.00 88.81 279 PHE A CA 1
ATOM 2293 C C . PHE A 1 279 ? -22.771 -2.256 23.656 1.00 88.81 279 PHE A C 1
ATOM 2295 O O . PHE A 1 279 ? -23.056 -1.070 23.832 1.00 88.81 279 PHE A O 1
ATOM 2302 N N . LEU A 1 280 ? -23.162 -2.918 22.563 1.00 91.31 280 LEU A N 1
ATOM 2303 C CA . LEU A 1 280 ? -23.960 -2.305 21.498 1.00 91.31 280 LEU A CA 1
ATOM 2304 C C . LEU A 1 280 ? -25.344 -1.858 21.989 1.00 91.31 280 LEU A C 1
ATOM 2306 O O . LEU A 1 280 ? -25.781 -0.768 21.623 1.00 91.31 280 LEU A O 1
ATOM 2310 N N . ASP A 1 281 ? -26.010 -2.639 22.847 1.00 91.06 281 ASP A N 1
ATOM 2311 C CA . ASP A 1 281 ? -27.267 -2.218 23.487 1.00 91.06 281 ASP A CA 1
ATOM 2312 C C . ASP A 1 281 ? -27.061 -0.924 24.290 1.00 91.06 281 ASP A C 1
ATOM 2314 O O . ASP A 1 281 ? -27.814 0.034 24.122 1.00 91.06 281 ASP A O 1
ATOM 2318 N N . GLY A 1 282 ? -25.984 -0.836 25.079 1.00 90.81 282 GLY A N 1
ATOM 2319 C CA . GLY A 1 282 ? -25.621 0.376 25.816 1.00 90.81 282 GLY A CA 1
ATOM 2320 C C . GLY A 1 282 ? -25.414 1.601 24.916 1.00 90.81 282 GLY A C 1
ATOM 2321 O O . GLY A 1 282 ? -25.896 2.690 25.238 1.00 90.81 282 GLY A O 1
ATOM 2322 N N . LEU A 1 283 ? -24.759 1.430 23.763 1.00 91.69 283 LEU A N 1
ATOM 2323 C CA . LEU A 1 283 ? -24.583 2.504 22.779 1.00 91.69 283 LEU A CA 1
ATOM 2324 C C . LEU A 1 283 ? -25.902 2.917 22.112 1.00 91.69 283 LEU A C 1
ATOM 2326 O O . LEU A 1 283 ? -26.137 4.112 21.918 1.00 91.69 283 LEU A O 1
ATOM 2330 N N . TYR A 1 284 ? -26.774 1.958 21.788 1.00 92.06 284 TYR A N 1
ATOM 2331 C CA . TYR A 1 284 ? -28.096 2.227 21.218 1.00 92.06 284 TYR A CA 1
ATOM 2332 C C . TYR A 1 284 ? -28.981 3.037 22.176 1.00 92.06 284 TYR A C 1
ATOM 2334 O O . TYR A 1 284 ? -29.621 4.004 21.762 1.00 92.06 284 TYR A O 1
ATOM 2342 N N . GLN A 1 285 ? -28.979 2.684 23.467 1.00 91.25 285 GLN A N 1
ATOM 2343 C CA . GLN A 1 285 ? -29.750 3.395 24.494 1.00 91.25 285 GLN A CA 1
ATOM 2344 C C . GLN A 1 285 ? -29.173 4.780 24.839 1.00 91.25 285 GLN A C 1
ATOM 2346 O O . GLN A 1 285 ? -29.829 5.566 25.523 1.00 91.25 285 GLN A O 1
ATOM 2351 N N . ASN A 1 286 ? -27.957 5.106 24.393 1.00 89.31 286 ASN A N 1
ATOM 2352 C CA . ASN A 1 286 ? -27.339 6.392 24.687 1.00 89.31 286 ASN A CA 1
ATOM 2353 C C . ASN A 1 286 ? -28.009 7.519 23.878 1.00 89.31 286 ASN A C 1
ATOM 2355 O O . ASN A 1 286 ? -28.060 7.509 22.645 1.00 89.31 286 ASN A O 1
ATOM 2359 N N . GLU A 1 287 ? -28.520 8.523 24.590 1.00 85.69 287 GLU A N 1
ATOM 2360 C CA . GLU A 1 287 ? -29.204 9.681 24.003 1.00 85.69 287 GLU A CA 1
ATOM 2361 C C . GLU A 1 287 ? -28.302 10.502 23.072 1.00 85.69 287 GLU A C 1
ATOM 2363 O O . GLU A 1 287 ? -28.801 11.095 22.121 1.00 85.69 287 GLU A O 1
ATOM 2368 N N . ASN A 1 288 ? -26.985 10.492 23.298 1.00 85.12 288 ASN A N 1
ATOM 2369 C CA . ASN A 1 288 ? -26.019 11.249 22.498 1.00 85.12 288 ASN A CA 1
ATOM 2370 C C . ASN A 1 288 ? -25.592 10.533 21.207 1.00 85.12 288 ASN A C 1
ATOM 2372 O O . ASN A 1 288 ? -24.802 11.085 20.438 1.00 85.12 288 ASN A O 1
ATOM 2376 N N . THR A 1 289 ? -26.062 9.306 20.980 1.00 87.12 289 THR A N 1
ATOM 2377 C CA . THR A 1 289 ? -25.768 8.570 19.750 1.00 87.12 289 THR A CA 1
ATOM 2378 C C . THR A 1 289 ? -26.639 9.106 18.618 1.00 87.12 289 THR A C 1
ATOM 2380 O O . THR A 1 289 ? -27.865 9.159 18.750 1.00 87.12 289 THR A O 1
ATOM 2383 N N . ASP A 1 290 ? -26.001 9.492 17.511 1.00 8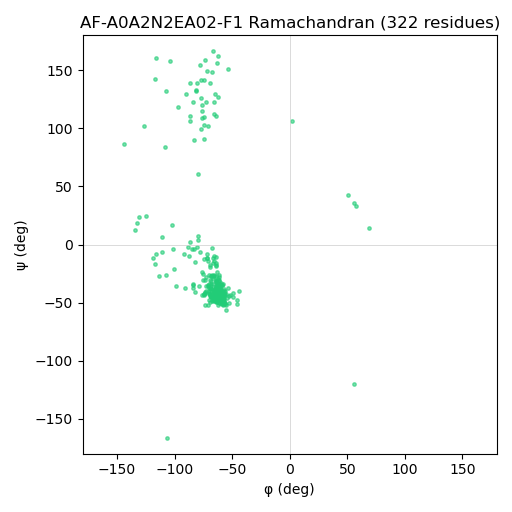5.69 290 ASP A N 1
ATOM 2384 C CA . ASP A 1 290 ? -26.681 9.977 16.308 1.00 85.69 290 ASP A CA 1
ATOM 2385 C C . ASP A 1 290 ? -27.573 8.900 15.677 1.00 85.69 290 ASP A C 1
ATOM 2387 O O . ASP A 1 290 ? -27.370 7.696 15.869 1.00 85.69 290 ASP A O 1
ATOM 2391 N N . GLU A 1 291 ? -28.570 9.346 14.918 1.00 87.38 291 GLU A N 1
ATOM 2392 C CA . GLU A 1 291 ? -29.602 8.484 14.341 1.00 87.38 291 GLU A CA 1
ATOM 2393 C C . GLU A 1 291 ? -29.017 7.443 13.382 1.00 87.38 291 GLU A C 1
ATOM 2395 O O . GLU A 1 291 ? -29.395 6.274 13.443 1.00 87.38 291 GLU A O 1
ATOM 2400 N N . PHE A 1 292 ? -28.008 7.802 12.586 1.00 86.88 292 PHE A N 1
ATOM 2401 C CA . PHE A 1 292 ? -27.322 6.845 11.717 1.00 86.88 292 PHE A CA 1
ATOM 2402 C C . PHE A 1 292 ? -26.605 5.743 12.473 1.00 86.88 292 PHE A C 1
ATOM 2404 O O . PHE A 1 292 ? -26.711 4.563 12.129 1.00 86.88 292 PHE A O 1
ATOM 2411 N N . SER A 1 293 ? -25.847 6.113 13.496 1.00 89.56 293 SER A N 1
ATOM 2412 C CA . SER A 1 293 ? -25.149 5.137 14.315 1.00 89.56 293 SER A CA 1
ATOM 2413 C C . SER A 1 293 ? -26.155 4.245 15.047 1.00 89.56 293 SER A C 1
ATOM 2415 O O . SER A 1 293 ? -25.966 3.031 15.072 1.00 89.56 293 SER A O 1
ATOM 2417 N N . LYS A 1 294 ? -27.274 4.797 15.546 1.00 91.44 294 LYS A N 1
ATOM 2418 C CA . LYS A 1 294 ? -28.383 4.008 16.116 1.00 91.44 294 LYS A CA 1
ATOM 2419 C C . LYS A 1 294 ? -29.000 3.051 15.102 1.00 91.44 294 LYS A C 1
ATOM 2421 O O . LYS A 1 294 ? -29.235 1.899 15.450 1.00 91.44 294 LYS A O 1
ATOM 2426 N N . PHE A 1 295 ? -29.209 3.487 13.863 1.00 91.38 295 PHE A N 1
ATOM 2427 C CA . PHE A 1 295 ? -29.711 2.638 12.784 1.00 91.38 295 PHE A CA 1
ATOM 2428 C C . PHE A 1 295 ? -28.784 1.448 12.514 1.00 91.38 295 PHE A C 1
ATOM 2430 O O . PHE A 1 295 ? -29.242 0.309 12.463 1.00 91.38 295 PHE A O 1
ATOM 2437 N N . LEU A 1 296 ? -27.474 1.688 12.400 1.00 90.88 296 LEU A N 1
ATOM 2438 C CA . LEU A 1 296 ? -26.484 0.629 12.175 1.00 90.88 296 LEU A CA 1
ATOM 2439 C C . LEU A 1 296 ? -26.386 -0.343 13.360 1.00 90.88 296 LEU A C 1
ATOM 2441 O O . LEU A 1 296 ? -26.243 -1.553 13.164 1.00 90.88 296 LEU A O 1
ATOM 2445 N N . ILE A 1 297 ? -26.478 0.171 14.589 1.00 93.12 297 ILE A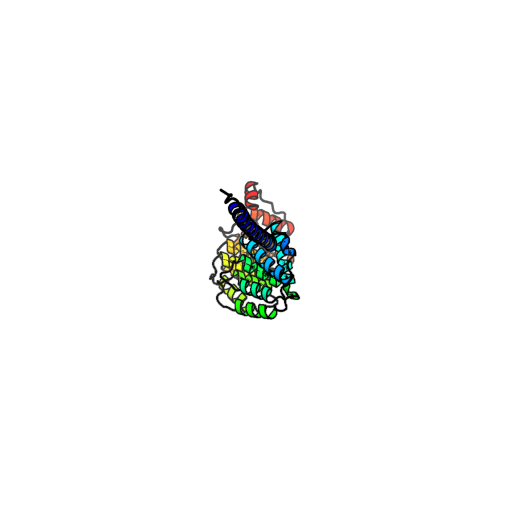 N 1
ATOM 2446 C CA . ILE A 1 297 ? -26.505 -0.665 15.791 1.00 93.12 297 ILE A CA 1
ATOM 2447 C C . ILE A 1 297 ? -27.781 -1.514 15.817 1.00 93.12 297 ILE A C 1
ATOM 2449 O O . ILE A 1 297 ? -27.688 -2.718 16.038 1.00 93.12 297 ILE A O 1
ATOM 2453 N N . ALA A 1 298 ? -28.950 -0.927 15.542 1.00 91.69 298 ALA A N 1
ATOM 2454 C CA . ALA A 1 298 ? -30.219 -1.648 15.482 1.00 91.69 298 ALA A CA 1
ATOM 2455 C C . ALA A 1 298 ? -30.198 -2.748 14.410 1.00 91.69 298 ALA A C 1
ATOM 2457 O O . ALA A 1 298 ? -30.595 -3.873 14.696 1.00 91.69 298 ALA A O 1
ATOM 2458 N N . ASP A 1 299 ? -29.665 -2.479 13.211 1.00 90.12 299 ASP A N 1
ATOM 2459 C CA . ASP A 1 299 ? -29.510 -3.495 12.154 1.00 90.12 299 ASP A CA 1
ATOM 2460 C C . ASP A 1 299 ? -28.610 -4.650 12.615 1.00 90.12 299 ASP A C 1
ATOM 2462 O O . ASP A 1 299 ? -28.932 -5.819 12.406 1.00 90.12 299 ASP A O 1
ATOM 2466 N N . THR A 1 300 ? -27.515 -4.337 13.311 1.00 89.19 300 THR A N 1
ATOM 2467 C CA . THR A 1 300 ? -26.609 -5.352 13.866 1.00 89.19 300 THR A CA 1
ATOM 2468 C C . THR A 1 300 ? -27.297 -6.182 14.956 1.00 89.19 300 THR A C 1
ATOM 2470 O O . THR A 1 300 ? -27.260 -7.411 14.908 1.00 89.19 300 THR A O 1
ATOM 2473 N N . LEU A 1 301 ? -27.963 -5.536 15.917 1.00 89.44 301 LEU A N 1
ATOM 2474 C CA . LEU A 1 301 ? -28.635 -6.197 17.038 1.00 89.44 301 LEU A CA 1
ATOM 2475 C C . LEU A 1 301 ? -29.856 -7.015 16.597 1.00 89.44 301 LEU A C 1
ATOM 2477 O O . LEU A 1 301 ? -30.059 -8.111 17.112 1.00 89.44 301 LEU A O 1
ATOM 2481 N N . ASN A 1 302 ? -30.638 -6.545 15.624 1.00 88.06 302 ASN A N 1
ATOM 2482 C CA . ASN A 1 302 ? -31.813 -7.257 15.102 1.00 88.06 302 ASN A CA 1
ATOM 2483 C C . ASN A 1 302 ? -31.449 -8.530 14.335 1.00 88.06 302 ASN A C 1
ATOM 2485 O O . ASN A 1 302 ? -32.239 -9.468 14.270 1.00 88.06 302 ASN A O 1
ATOM 2489 N N . ARG A 1 303 ? -30.249 -8.589 13.748 1.00 83.38 303 ARG A N 1
ATOM 2490 C CA . ARG A 1 303 ? -29.762 -9.803 13.076 1.00 83.38 303 ARG A CA 1
ATOM 2491 C C . ARG A 1 303 ? -29.308 -10.885 14.051 1.00 83.38 303 ARG A C 1
ATOM 2493 O O . ARG A 1 303 ? -29.306 -12.052 13.673 1.00 83.38 303 ARG A O 1
ATOM 2500 N N . GLN A 1 304 ? -28.898 -10.496 15.257 1.00 78.00 304 GLN A N 1
ATOM 2501 C CA . GLN A 1 304 ? -28.198 -11.369 16.207 1.00 78.00 304 GLN A CA 1
ATOM 2502 C C . GLN A 1 304 ? -29.015 -11.674 17.466 1.00 78.00 304 GLN A C 1
ATOM 2504 O O . GLN A 1 304 ? -28.842 -12.713 18.096 1.00 78.00 304 GLN A O 1
ATOM 2509 N N . SER A 1 305 ? -29.920 -10.779 17.854 1.00 67.69 305 SER A N 1
ATOM 2510 C CA . SER A 1 305 ? -30.747 -10.921 19.048 1.00 67.69 305 SER A CA 1
ATOM 2511 C C . SER A 1 305 ? -32.179 -11.320 18.694 1.00 67.69 305 SER A C 1
ATOM 2513 O O . SER A 1 305 ? -32.673 -11.070 17.601 1.00 67.69 305 SER A O 1
ATOM 2515 N N . SER A 1 306 ? -32.886 -11.916 19.653 1.00 64.94 306 SER A N 1
ATOM 2516 C CA . SER A 1 306 ? -34.321 -12.208 19.539 1.00 64.94 306 SER A CA 1
ATOM 2517 C C . SER A 1 306 ? -35.215 -10.988 19.807 1.00 64.94 306 SER A C 1
ATOM 2519 O O . SER A 1 306 ? -36.421 -11.150 20.004 1.00 64.94 306 SER A O 1
ATOM 2521 N N . ARG A 1 307 ? -34.625 -9.798 19.957 1.00 69.94 307 ARG A N 1
ATOM 2522 C CA . ARG A 1 307 ? -35.308 -8.558 20.321 1.00 69.94 307 ARG A CA 1
ATOM 2523 C C . ARG A 1 307 ? -35.360 -7.661 19.090 1.00 69.94 307 ARG A C 1
ATOM 2525 O O . ARG A 1 307 ? -34.333 -7.442 18.464 1.00 69.94 307 ARG A O 1
ATOM 2532 N N . ASP A 1 308 ? -36.539 -7.115 18.809 1.00 79.62 308 ASP A N 1
ATOM 2533 C CA . ASP A 1 308 ? -36.721 -6.133 17.743 1.00 79.62 308 ASP A CA 1
ATOM 2534 C C . ASP A 1 308 ? -36.430 -4.729 18.291 1.00 79.62 308 ASP A C 1
ATOM 2536 O O . ASP A 1 308 ? -37.185 -4.178 19.095 1.00 79.62 308 ASP A O 1
ATOM 2540 N N . TYR A 1 309 ? -35.286 -4.187 17.894 1.00 87.12 309 TYR A N 1
ATOM 2541 C CA . TYR A 1 309 ? -34.877 -2.802 18.067 1.00 87.12 309 TYR A CA 1
ATOM 2542 C C . TYR A 1 309 ? -35.505 -1.943 16.973 1.00 87.12 309 TYR A C 1
ATOM 2544 O O . TYR A 1 309 ? -35.441 -2.284 15.789 1.00 87.12 309 TYR A O 1
ATOM 2552 N N . ASP A 1 310 ? -36.083 -0.814 17.372 1.00 88.81 310 ASP A N 1
ATOM 2553 C CA . ASP A 1 310 ? -36.674 0.135 16.438 1.00 88.81 310 ASP A CA 1
ATOM 2554 C C . ASP A 1 310 ? -35.588 0.821 15.598 1.00 88.81 310 ASP A C 1
ATOM 2556 O O . ASP A 1 310 ? -34.528 1.210 16.092 1.00 88.81 310 ASP A O 1
ATOM 2560 N N . PHE A 1 311 ? -35.860 0.996 14.308 1.00 89.19 311 PHE A N 1
ATOM 2561 C CA . PHE A 1 311 ? -35.014 1.826 13.461 1.00 89.19 311 PHE A CA 1
ATOM 2562 C C . PHE A 1 311 ? -35.395 3.299 13.655 1.00 89.19 311 PHE A C 1
ATOM 2564 O O . PHE A 1 311 ? -36.586 3.613 13.617 1.00 89.19 311 PHE A O 1
ATOM 2571 N N . PRO A 1 312 ? -34.424 4.206 13.859 1.00 87.62 312 PRO A N 1
ATOM 2572 C CA . PRO A 1 312 ? -34.708 5.634 13.887 1.00 87.62 312 PRO A CA 1
ATOM 2573 C C . PRO A 1 312 ? -35.128 6.129 12.495 1.00 87.62 312 PRO A C 1
ATOM 2575 O O . PRO A 1 312 ? -34.672 5.606 11.474 1.00 87.62 312 PRO A O 1
ATOM 2578 N N . ASP A 1 313 ? -35.991 7.144 12.468 1.00 85.19 313 ASP A N 1
ATOM 2579 C CA . ASP A 1 313 ? -36.431 7.804 11.237 1.00 85.19 313 ASP A CA 1
ATOM 2580 C C . ASP A 1 313 ? -35.336 8.752 10.735 1.00 85.19 313 ASP A C 1
ATOM 2582 O O . ASP A 1 313 ? -35.232 9.876 11.207 1.00 85.19 313 ASP A O 1
ATOM 2586 N N . ILE A 1 314 ? -34.548 8.303 9.759 1.00 84.25 314 ILE A N 1
ATOM 2587 C CA . ILE A 1 314 ? -33.480 9.100 9.138 1.00 84.25 314 ILE A CA 1
ATOM 2588 C C . ILE A 1 314 ? -34.040 9.875 7.942 1.00 84.25 314 ILE A C 1
ATOM 2590 O O . ILE A 1 314 ? -34.661 9.285 7.050 1.00 84.25 314 ILE A O 1
ATOM 2594 N N . SER A 1 315 ? -33.785 11.182 7.885 1.00 80.31 315 SER A N 1
ATOM 2595 C CA . SER A 1 315 ? -34.222 12.041 6.779 1.00 80.31 315 SER A CA 1
ATOM 2596 C C . SER A 1 315 ? -33.425 11.827 5.481 1.00 80.31 315 SER A C 1
ATOM 2598 O O . SER A 1 315 ? -32.296 11.339 5.483 1.00 80.31 315 SER A O 1
ATOM 2600 N N . ASP A 1 316 ? -33.995 12.220 4.336 1.00 81.75 316 ASP A N 1
ATOM 2601 C CA . ASP A 1 316 ? -33.306 12.127 3.035 1.00 81.75 316 ASP A CA 1
ATOM 2602 C C . ASP A 1 316 ? -32.010 12.965 2.995 1.00 81.75 316 ASP A C 1
ATOM 2604 O O . ASP A 1 316 ? -31.026 12.545 2.392 1.00 81.75 316 ASP A O 1
ATOM 2608 N N . GLU A 1 317 ? -31.989 14.127 3.658 1.00 78.06 317 GLU A N 1
ATOM 2609 C CA . GLU A 1 317 ? -30.806 15.002 3.749 1.00 78.06 317 GLU A CA 1
ATOM 2610 C C . GLU A 1 317 ? -29.678 14.333 4.544 1.00 78.06 317 GLU A C 1
ATOM 2612 O O . GLU A 1 317 ? -28.520 14.345 4.130 1.00 78.06 317 GLU A O 1
ATOM 2617 N N . GLU A 1 318 ? -30.027 13.674 5.646 1.00 70.38 318 GLU A N 1
ATOM 2618 C CA . GLU A 1 318 ? -29.104 12.851 6.421 1.00 70.38 318 GLU A CA 1
ATOM 2619 C C . GLU A 1 318 ? -28.563 11.692 5.566 1.00 70.38 318 GLU A C 1
ATOM 2621 O O . GLU A 1 318 ? -27.357 11.429 5.561 1.00 70.38 318 GLU A O 1
ATOM 2626 N N . TRP A 1 319 ? -29.410 11.029 4.769 1.00 77.88 319 TRP A N 1
ATOM 2627 C CA . TRP A 1 319 ? -28.955 10.003 3.820 1.00 77.88 319 TRP A CA 1
ATOM 2628 C C . TRP A 1 319 ? -27.996 10.556 2.768 1.00 77.88 319 TRP A C 1
ATOM 2630 O O . TRP A 1 319 ? -27.032 9.877 2.419 1.00 77.88 319 TRP A O 1
ATOM 2640 N N . GLU A 1 320 ? -28.202 11.772 2.271 1.00 74.00 320 GLU A N 1
ATOM 2641 C CA . GLU A 1 320 ? -27.251 12.394 1.347 1.00 74.00 320 GLU A CA 1
ATOM 2642 C C . GLU A 1 320 ? -25.893 12.663 2.011 1.00 74.00 320 GLU A C 1
ATOM 2644 O O . GLU A 1 320 ? -24.863 12.371 1.399 1.00 74.00 320 GLU A O 1
ATOM 2649 N N . GLU A 1 321 ? -25.861 13.116 3.269 1.00 68.12 321 GLU A N 1
ATOM 2650 C CA . GLU A 1 321 ? -24.609 13.257 4.032 1.00 68.12 321 GLU A CA 1
ATOM 2651 C C . GLU A 1 321 ? -23.886 11.915 4.242 1.00 68.12 321 GLU A C 1
ATOM 2653 O O . GLU A 1 321 ? -22.658 11.878 4.297 1.00 68.12 321 GLU A O 1
ATOM 2658 N N . TYR A 1 322 ? -24.622 10.802 4.302 1.00 63.72 322 TYR A N 1
ATOM 2659 C CA . TYR A 1 322 ? -24.058 9.454 4.425 1.00 63.72 322 TYR A CA 1
ATOM 2660 C C . TYR A 1 322 ? -23.336 8.969 3.154 1.00 63.72 322 TYR A C 1
ATOM 2662 O O . TYR A 1 322 ? -22.379 8.190 3.241 1.00 63.72 322 TYR A O 1
ATOM 2670 N N . TYR A 1 323 ? -23.817 9.363 1.971 1.00 57.47 323 TYR A N 1
ATOM 2671 C CA . TYR A 1 323 ? -23.294 8.892 0.680 1.00 57.47 323 TYR A CA 1
ATOM 2672 C C . TYR A 1 323 ? -22.188 9.780 0.082 1.00 57.47 323 TYR A C 1
ATOM 2674 O O . TYR A 1 323 ? -21.597 9.383 -0.930 1.00 57.47 323 TYR A O 1
ATOM 2682 N N . LEU A 1 324 ? -21.920 10.952 0.668 1.00 50.34 324 LEU A N 1
ATOM 2683 C CA . LEU A 1 324 ? -20.893 11.912 0.233 1.00 50.34 324 LEU A CA 1
ATOM 2684 C C . LEU A 1 324 ? -19.510 11.635 0.840 1.00 50.34 324 LEU A C 1
ATOM 2686 O O . LEU A 1 324 ? -18.517 11.847 0.102 1.00 50.34 324 LEU A O 1
#

Secondary structure (DSSP, 8-state):
-----TTHHHHHHHHHHHHHHHHHHHHHHHHHHHHHHHHHHSGGGGGS-HHHHHHHHHHHHHHHHHH-SS--THHHHHHHHHHHHHHTTTTSHHHHHHHHHHHH-TTS-HHHHHHHHHHHHTTTTT-TTHHHHHHHHHHHHSSS-SSTTHHHHHHHHHHHGGGS--HHHHHHHHHHHHTT-S-HHHHHHHHHHHHHTT---HHHHHHHHHH---HHHHHHHHHHHHH-GGGTTS-HHHHHHHHHHHHT-TT--HHHHHHHHHHHHHHHHHH--HHHHHHHHHHHH-TTS-HHHHHHHHHHHHHHSSS-PPPP---HHHHHHHH-

Mean predicted aligned error: 9.62 Å

Nearest PDB structures (foldseek):
  7z8v-assembly1_D  TM=5.448E-01  e=3.363E-02  Homo sapiens
  9c5c-assembly1_B  TM=4.906E-01  e=5.144E-02  Homo sapiens
  8cmk-assembly1_A  TM=4.004E-01  e=3.063E-01  Homo sapiens
  4bsn-assembly1_A  TM=3.508E-01  e=3.631E-01  Homo sapiens
  3gw4-assembly1_A  TM=3.584E-01  e=2.790E+00  Deinococcus radiodurans R1 = ATCC 13939 = DSM 20539

Sequence (324 aa):
MKNFVFSSNKIKKFFNKKRIFILSISSLTIFLIIFFISSIYGSLCKIWPQNIRSIIAMNRLAISIYKNPVCRDVCFYQQLGYKQEITANIDNKKVYEKLKNTIFNQEENLGWRLESIKVIEESLDKNIYLEDFLNDTQFYIDNENIDEDLEIKQALIFSFYNYLESDSYLKILKNNISENILDGNNKIKSINFLSSLGTNLSGYYLDLLIKENNQKIIGTILKSLGGDIGRFDLDHGKVLPVLENIFLNVNSGFENRRLVIFILSDFIMEDDNQEVLMFLDGLYQNENTDEFSKFLIADTLNRQSSRDYDFPDISDEEWEEYYL

Organism: NCBI:txid2013768

pLDDT: mean 86.63, std 11.08, range [40.25, 98.19]

Solvent-accessible surface area (backbone atoms only — not comparable to full-atom values): 18403 Å² total; per-residue (Å²): 141,83,82,94,67,78,61,63,62,56,52,51,50,50,53,49,50,53,50,51,49,52,51,50,52,52,52,50,51,53,50,49,50,52,48,50,49,36,28,71,75,42,86,49,33,77,74,48,58,68,77,58,34,22,55,45,24,51,53,51,40,45,52,44,38,77,75,40,76,84,57,62,71,74,56,35,58,51,44,51,55,23,47,53,45,32,44,76,41,38,70,39,62,73,53,38,52,49,40,53,53,42,53,75,36,83,91,46,58,65,67,47,23,56,49,37,49,49,44,51,54,79,20,59,97,70,34,82,58,47,66,65,48,50,55,56,48,48,60,60,51,70,46,85,63,57,83,64,60,42,71,58,48,50,50,50,46,68,69,38,47,97,79,48,94,49,67,68,51,54,50,52,51,53,47,35,56,73,71,61,71,47,55,75,65,58,35,46,53,50,50,53,52,54,48,70,68,72,60,80,48,25,71,59,38,53,60,46,56,77,72,57,83,53,61,74,52,44,43,49,41,48,52,39,30,64,70,30,78,46,42,78,78,51,61,58,88,61,50,52,63,54,47,47,54,51,50,73,31,90,80,48,50,69,73,45,38,52,49,43,51,53,48,51,49,55,54,35,76,76,66,71,34,62,69,58,52,54,48,48,50,53,50,55,73,34,85,87,52,50,59,68,61,33,33,54,43,25,57,51,44,45,74,75,45,100,52,89,57,75,69,60,91,77,51,73,68,58,52,50,65,73,76,109

Foldseek 3Di:
DDDPPPPVVVVVVVVVVVVVVVVVVVVVVVVVVVVVCCCLPNPVVVVDDLVVSLVSLLVVLLVLCVVCVPDDDPSVVSNVVSLVSLLVPLCPPVSVVVLLCQLPDLVHDPSSNLVSLVSVLVNVVPHPCVVVSQVVLQVVLPPPPCVRPVVSNLSNCLSCVVPYPCPVSLVSLLVCLQVVVDDPVSNLVSLVSVLSSLDACLVSLLVSLVVDDDQVSLLSSLVSNLSHPCVLVDDCVSLLVSLVCLLPDPPHDPSNLLSSLSSLLVNCVPPVDPVSLVSLVVLLPDPPHDLVSNQSSQVSNVVRDPDRDDRDDDDPVNVVVVVD

Radius of gyration: 32.15 Å; Cα contacts (8 Å, |Δi|>4): 266; chains: 1; bounding box: 66×57×113 Å